Protein AF-A0A926AZM0-F1 (afdb_monomer_lite)

Radius of gyration: 31.44 Å; chains: 1; bounding box: 79×47×83 Å

Foldseek 3Di:
DDDDPVVVVVVVVVVVVVVVVVVVVVVVVVVVPDDDPVVVVVVVVVVVVVVVVVVPPDPDDPPPDPDPPPPPPPPDPPPPDDDDDPDDDADDDAAWADKDWDDQQPPPDIKMKTWHQDDPPCQWIKIWTWDDPVPRDTDHTDIATDAGGFRDKDWDDPPPPPGIKMWTDHPVRNDIWIWDGPNGNDTDHTDD

Secondary structure (DSSP, 8-state):
----HHHHHHHHHHHHHHHHHHHHHHHHHHHTTS--HHHHHHHHHHHHHHHHHHTTS------SS-----------------PPPPPPP---SSSEEEEEEE-SSSSSSPEEEEEE---TT----EEEEE-B-SSS-BPPPEEEE-SSSEEEEEEE-SSSSSS-EEEEEETTTTEEEEE-B-SSS-BPPPB-

Structure (mmCIF, N/CA/C/O backbone):
data_AF-A0A926AZM0-F1
#
_entry.id   AF-A0A926AZM0-F1
#
loop_
_atom_site.group_PDB
_atom_site.id
_atom_site.type_symbol
_atom_site.label_atom_id
_atom_site.label_alt_id
_atom_site.label_comp_id
_atom_site.label_asym_id
_atom_site.label_entity_id
_atom_site.label_seq_id
_atom_site.pdbx_PDB_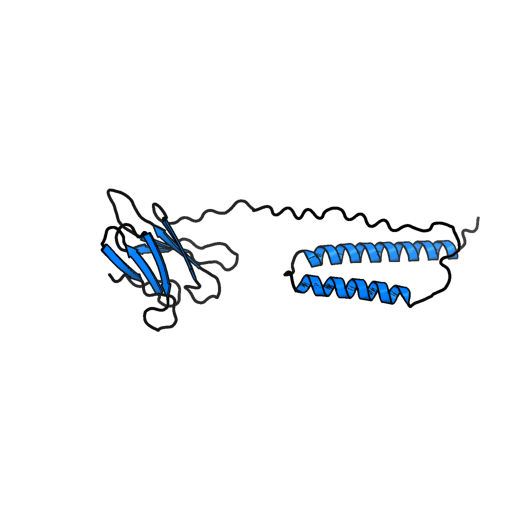ins_code
_atom_site.Cartn_x
_atom_site.Cartn_y
_atom_site.Cartn_z
_atom_site.occupancy
_atom_site.B_iso_or_equiv
_atom_site.auth_seq_id
_atom_site.auth_comp_id
_atom_site.auth_asym_id
_atom_site.auth_atom_id
_atom_site.pdbx_PDB_model_num
ATOM 1 N N . MET A 1 1 ? -48.347 21.687 68.155 1.00 40.66 1 MET A N 1
ATOM 2 C CA . MET A 1 1 ? -48.007 21.723 66.716 1.00 40.66 1 MET A CA 1
ATOM 3 C C . MET A 1 1 ? -48.071 20.305 66.158 1.00 40.66 1 MET A C 1
ATOM 5 O O . MET A 1 1 ? -47.168 19.524 66.414 1.00 40.66 1 MET A O 1
ATOM 9 N N . LYS A 1 2 ? -49.168 19.931 65.485 1.00 41.69 2 LYS A N 1
ATOM 10 C CA . LYS A 1 2 ? -49.294 18.650 64.767 1.00 41.69 2 LYS A CA 1
ATOM 11 C C . LYS A 1 2 ? -49.092 18.942 63.284 1.00 41.69 2 LYS A C 1
ATOM 13 O O . LYS A 1 2 ? -49.991 19.478 62.646 1.00 41.69 2 LYS A O 1
ATOM 18 N N . VAL A 1 3 ? -47.913 18.638 62.753 1.00 39.41 3 VAL A N 1
ATOM 19 C CA . VAL A 1 3 ? -47.714 18.614 61.300 1.00 39.41 3 VAL A CA 1
ATOM 20 C C . VAL A 1 3 ? -48.411 17.346 60.795 1.00 39.41 3 VAL A C 1
ATOM 22 O O . VAL A 1 3 ? -48.109 16.248 61.256 1.00 39.41 3 VAL A O 1
ATOM 25 N N . SER A 1 4 ? -49.430 17.510 59.948 1.00 42.03 4 SER A N 1
ATOM 26 C CA . SER A 1 4 ? -50.264 16.418 59.428 1.00 42.03 4 SER A CA 1
ATOM 27 C C . SER A 1 4 ? -49.421 15.412 58.637 1.00 42.03 4 SER A C 1
ATOM 29 O O . SER A 1 4 ? -48.674 15.808 57.739 1.00 42.03 4 SER A O 1
ATOM 31 N N . GLN A 1 5 ? -49.566 14.115 58.936 1.00 38.12 5 GLN A N 1
ATOM 32 C CA . GLN A 1 5 ? -48.855 13.027 58.249 1.00 38.12 5 GLN A CA 1
ATOM 33 C C . GLN A 1 5 ? -49.065 13.058 56.721 1.00 38.12 5 GLN A C 1
ATOM 35 O O . GLN A 1 5 ? -48.169 12.669 55.977 1.00 38.12 5 GLN A O 1
ATOM 40 N N . SER A 1 6 ? -50.171 13.630 56.230 1.00 38.06 6 SER A N 1
ATOM 41 C CA . SER A 1 6 ? -50.459 13.779 54.797 1.00 38.06 6 SER A CA 1
ATOM 42 C C . SER A 1 6 ? -49.465 14.685 54.055 1.00 38.06 6 SER A C 1
ATOM 44 O O . SER A 1 6 ? -49.167 14.439 52.889 1.00 38.06 6 SER A O 1
ATOM 46 N N . ALA A 1 7 ? -48.897 15.701 54.716 1.00 34.31 7 ALA A N 1
ATOM 47 C CA . ALA A 1 7 ? -47.909 16.596 54.101 1.00 34.31 7 ALA A CA 1
ATOM 48 C C . ALA A 1 7 ? -46.525 15.932 53.959 1.00 34.31 7 ALA A C 1
ATOM 50 O O . ALA A 1 7 ? -45.783 16.216 53.018 1.00 34.31 7 ALA A O 1
ATOM 51 N N . LEU A 1 8 ? -46.198 15.001 54.863 1.00 37.22 8 LEU A N 1
ATOM 52 C CA . LEU A 1 8 ? -44.942 14.252 54.834 1.00 37.22 8 LEU A CA 1
ATOM 53 C C . LEU A 1 8 ? -44.947 13.186 53.722 1.00 37.22 8 LEU A C 1
ATOM 55 O O . LEU A 1 8 ? -43.922 12.992 53.067 1.00 37.22 8 LEU A O 1
ATOM 59 N N . PHE A 1 9 ? -46.106 12.564 53.457 1.00 35.03 9 PHE A N 1
ATOM 60 C CA . PHE A 1 9 ? -46.303 11.606 52.359 1.00 35.03 9 PHE A CA 1
ATOM 61 C C . PHE A 1 9 ? -46.268 12.263 50.970 1.00 35.03 9 PHE A C 1
ATOM 63 O O . PHE A 1 9 ? -45.662 11.709 50.053 1.00 35.03 9 PHE A O 1
ATOM 70 N N . LEU A 1 10 ? -46.838 13.466 50.803 1.00 34.38 10 LEU A N 1
ATOM 71 C CA . LEU A 1 10 ? -46.745 14.189 49.527 1.00 34.38 10 LEU A CA 1
ATOM 72 C C . LEU A 1 10 ? -45.303 14.615 49.212 1.00 34.38 10 LEU A C 1
ATOM 74 O O . LEU A 1 10 ? -44.861 14.453 48.078 1.00 34.38 10 LEU A O 1
ATOM 78 N N . SER A 1 11 ? -44.550 15.091 50.208 1.00 37.88 11 SER A N 1
ATOM 79 C CA . SER A 1 11 ? -43.151 15.515 50.033 1.00 37.88 11 SER A CA 1
ATOM 80 C C . SER A 1 11 ? -42.222 14.353 49.649 1.00 37.88 11 SER A C 1
ATOM 82 O O . SER A 1 11 ? -41.421 14.464 48.718 1.00 37.88 11 SER A O 1
ATOM 84 N N . THR A 1 12 ? -42.376 13.190 50.292 1.00 36.62 12 THR A N 1
ATOM 85 C CA . THR A 1 12 ? -41.579 11.996 49.954 1.00 36.62 12 THR A CA 1
ATOM 86 C C . THR A 1 12 ? -41.956 11.397 48.600 1.00 36.62 12 THR A C 1
ATOM 88 O O . THR A 1 12 ? -41.070 10.921 47.887 1.00 36.62 12 THR A O 1
ATOM 91 N N . SER A 1 13 ? -43.231 11.460 48.204 1.00 38.91 13 SER A N 1
ATOM 92 C CA . SER A 1 13 ? -43.676 11.022 46.876 1.00 38.91 13 SER A CA 1
ATOM 93 C C . SER A 1 13 ? -43.157 11.941 45.765 1.00 38.91 13 SER A C 1
ATOM 95 O O . SER A 1 13 ? -42.683 11.450 44.741 1.00 38.91 13 SER A O 1
ATOM 97 N N . LEU A 1 14 ? -43.165 13.263 45.978 1.00 37.91 14 LEU A N 1
ATOM 98 C CA . LEU A 1 14 ? -42.618 14.239 45.027 1.00 37.91 14 LEU A CA 1
ATOM 99 C C . LEU A 1 14 ? -41.096 14.108 44.885 1.00 37.91 14 LEU A C 1
ATOM 101 O O . LEU A 1 14 ? -40.577 14.134 43.773 1.00 37.91 14 LEU A O 1
ATOM 105 N N . SER A 1 15 ? -40.386 13.889 45.996 1.00 39.75 15 SER A N 1
ATOM 106 C CA . SER A 1 15 ? -38.935 13.675 45.994 1.00 39.75 15 SER A CA 1
ATOM 107 C C . SER A 1 15 ? -38.541 12.370 45.287 1.00 39.75 15 SER A C 1
ATOM 109 O O . SER A 1 15 ? -37.565 12.351 44.533 1.00 39.75 15 SER A O 1
ATOM 111 N N . ARG A 1 16 ? -39.327 11.291 45.442 1.00 39.75 16 ARG A N 1
ATOM 112 C CA . ARG A 1 16 ? -39.143 10.035 44.687 1.00 39.75 16 ARG A CA 1
ATOM 113 C C . ARG A 1 16 ? -39.445 10.185 43.196 1.00 39.75 16 ARG A C 1
ATOM 115 O O . ARG A 1 16 ? -38.739 9.598 42.383 1.00 39.75 16 ARG A O 1
ATOM 122 N N . LEU A 1 17 ? -40.442 10.990 42.830 1.00 40.12 17 LEU A N 1
ATOM 123 C CA . LEU A 1 17 ? -40.748 11.305 41.431 1.00 40.12 17 LEU A CA 1
ATOM 124 C C . LEU A 1 17 ? -39.652 12.165 40.793 1.00 40.12 17 LEU A C 1
ATOM 126 O O . LEU A 1 17 ? -39.188 11.837 39.704 1.00 40.12 17 LEU A O 1
ATOM 130 N N . GLN A 1 18 ? -39.165 13.199 41.487 1.00 39.28 18 GLN A N 1
ATOM 131 C CA . GLN A 1 18 ? -38.050 14.023 41.011 1.00 39.28 18 GLN A CA 1
ATOM 132 C C . GLN A 1 18 ? -36.756 13.221 40.876 1.00 39.28 18 GLN A C 1
ATOM 134 O O . GLN A 1 18 ? -36.079 13.327 39.861 1.00 39.28 18 GLN A O 1
ATOM 139 N N . THR A 1 19 ? -36.415 12.376 41.851 1.00 44.84 19 THR A N 1
ATOM 140 C CA . THR A 1 19 ? -35.228 11.509 41.744 1.00 44.84 19 THR A CA 1
ATOM 141 C C . THR A 1 19 ? -35.385 10.437 40.666 1.00 44.84 19 THR A C 1
ATOM 143 O O . THR A 1 19 ? -34.410 10.131 39.982 1.00 44.84 19 THR A O 1
ATOM 146 N N . GLY A 1 20 ? -36.595 9.911 40.456 1.00 42.53 20 GLY A N 1
ATOM 147 C CA . GLY A 1 20 ? -36.912 9.009 39.349 1.00 42.53 20 GLY A CA 1
ATOM 148 C C . GLY A 1 20 ? -36.685 9.666 37.989 1.00 42.53 20 GLY A C 1
ATOM 149 O O . GLY A 1 20 ? -35.929 9.133 37.183 1.00 42.53 20 GLY A O 1
ATOM 150 N N . LEU A 1 21 ? -37.253 10.855 37.774 1.00 43.78 21 LEU A N 1
ATOM 151 C CA . LEU A 1 21 ? -37.102 11.648 36.548 1.00 43.78 21 LEU A CA 1
ATOM 152 C C . LEU A 1 21 ? -35.644 12.048 36.283 1.00 43.78 21 LEU A C 1
ATOM 154 O O . LEU A 1 21 ? -35.174 11.919 35.155 1.00 43.78 21 LEU A O 1
ATOM 158 N N . SER A 1 22 ? -34.898 12.455 37.312 1.00 42.84 22 SER A N 1
ATOM 159 C CA . SER A 1 22 ? -33.481 12.810 37.174 1.00 42.84 22 SER A CA 1
ATOM 160 C C . SER A 1 22 ? -32.608 11.606 36.817 1.00 42.84 22 SER A C 1
ATOM 162 O O . SER A 1 22 ? -31.739 11.719 35.956 1.00 42.84 22 SER A O 1
ATOM 164 N N . ARG A 1 23 ? -32.846 10.435 37.431 1.00 46.19 23 ARG A N 1
ATOM 165 C CA . ARG A 1 23 ? -32.126 9.191 37.089 1.00 46.19 23 ARG A CA 1
ATOM 166 C C . ARG A 1 23 ? -32.474 8.704 35.687 1.00 46.19 23 ARG A C 1
ATOM 168 O O . ARG A 1 23 ? -31.600 8.192 34.998 1.00 46.19 23 ARG A O 1
ATOM 175 N N . TRP A 1 24 ? -33.718 8.905 35.262 1.00 43.44 24 TRP A N 1
ATOM 176 C CA . TRP A 1 24 ? -34.165 8.584 33.910 1.00 43.44 24 TRP A CA 1
ATOM 177 C C . TRP A 1 24 ? -33.505 9.493 32.867 1.00 43.44 24 TRP A C 1
ATOM 179 O O . TRP A 1 24 ? -32.963 8.997 31.888 1.00 43.44 24 TRP A O 1
ATOM 189 N N . CYS A 1 25 ? -33.452 10.802 33.130 1.00 42.84 25 CYS A N 1
ATOM 190 C CA . CYS A 1 25 ? -32.805 11.791 32.264 1.00 42.84 25 CYS A CA 1
ATOM 191 C C . CYS A 1 25 ? -31.284 11.551 32.139 1.00 42.84 25 CYS A C 1
ATOM 193 O O . CYS A 1 25 ? -30.703 11.671 31.059 1.00 42.84 25 CYS A O 1
ATOM 195 N N . LEU A 1 26 ? -30.635 11.129 33.232 1.00 44.03 26 LEU A N 1
ATOM 196 C CA . LEU A 1 26 ? -29.221 10.742 33.222 1.00 44.03 26 LEU A CA 1
ATOM 197 C C . LEU A 1 26 ? -28.986 9.440 32.436 1.00 44.03 26 LEU A C 1
ATOM 199 O O . LEU A 1 26 ? -28.024 9.346 31.678 1.00 44.03 26 LEU A O 1
ATOM 203 N N . ALA A 1 27 ? -29.877 8.453 32.578 1.00 43.91 27 ALA A N 1
ATOM 204 C CA . ALA A 1 27 ? -29.799 7.189 31.848 1.00 43.91 27 ALA A CA 1
ATOM 205 C C . ALA A 1 27 ? -30.032 7.377 30.338 1.00 43.91 27 ALA A C 1
ATOM 207 O O . ALA A 1 27 ? -29.311 6.789 29.533 1.00 43.91 27 ALA A O 1
ATOM 208 N N . SER A 1 28 ? -30.967 8.248 29.941 1.00 47.91 28 SER A N 1
ATOM 209 C CA . SER A 1 28 ? -31.193 8.582 28.531 1.00 47.91 28 SER A CA 1
ATOM 210 C C . SER A 1 28 ? -30.020 9.357 27.930 1.00 47.91 28 SER A C 1
ATOM 212 O O . SER A 1 28 ? -29.639 9.095 26.794 1.00 47.91 28 SER A O 1
ATOM 214 N N . SER A 1 29 ? -29.395 10.254 28.701 1.00 41.41 29 SER A N 1
ATOM 215 C CA . SER A 1 29 ? -28.198 10.997 28.282 1.00 41.41 29 SER A CA 1
ATOM 216 C C . SER A 1 29 ? -26.992 10.083 28.022 1.00 41.41 29 SER A C 1
ATOM 218 O O . SER A 1 29 ? -26.277 10.278 27.040 1.00 41.41 29 SER A O 1
ATOM 220 N N . GLN A 1 30 ? -26.785 9.058 28.857 1.00 44.78 30 GLN A N 1
ATOM 221 C CA . GLN A 1 30 ? -25.712 8.074 28.668 1.00 44.78 30 GLN A CA 1
ATOM 222 C C . GLN A 1 30 ? -25.993 7.120 27.495 1.00 44.78 30 GLN A C 1
ATOM 224 O O . GLN A 1 30 ? -25.076 6.784 26.751 1.00 44.78 30 GLN A O 1
ATOM 229 N N . ALA A 1 31 ? -27.258 6.748 27.264 1.00 42.03 31 ALA A N 1
ATOM 230 C CA . ALA A 1 31 ? -27.654 5.889 26.143 1.00 42.03 31 ALA A CA 1
ATOM 231 C C . ALA A 1 31 ? -27.510 6.558 24.758 1.00 42.03 31 ALA A C 1
ATOM 233 O O . ALA A 1 31 ? -27.405 5.861 23.751 1.00 42.03 31 ALA A O 1
ATOM 234 N N . GLN A 1 32 ? -27.475 7.896 24.691 1.00 41.91 32 GLN A N 1
ATOM 235 C CA . GLN A 1 32 ? -27.277 8.648 23.441 1.00 41.91 32 GLN A CA 1
ATOM 236 C C . GLN A 1 32 ? -25.814 8.689 22.967 1.00 41.91 32 GLN A C 1
ATOM 238 O O . GLN A 1 32 ? -25.553 9.108 21.844 1.00 41.91 32 GLN A O 1
ATOM 243 N N . ARG A 1 33 ? -24.848 8.277 23.801 1.00 48.09 33 ARG A N 1
ATOM 244 C CA . ARG A 1 33 ? -23.410 8.408 23.509 1.00 48.09 33 ARG A CA 1
ATOM 245 C C . ARG A 1 33 ? -22.799 7.248 22.719 1.00 48.09 33 ARG A C 1
ATOM 247 O O . ARG A 1 33 ? -21.646 7.366 22.323 1.00 48.09 33 ARG A O 1
ATOM 254 N N . SER A 1 34 ? -23.523 6.148 22.503 1.00 42.38 34 SER A N 1
ATOM 255 C CA . SER A 1 34 ? -22.934 4.899 21.989 1.00 42.38 34 SER A CA 1
ATOM 256 C C . SER A 1 34 ? -23.737 4.209 20.879 1.00 42.38 34 SER A C 1
ATOM 258 O O . SER A 1 34 ? -23.635 2.993 20.743 1.00 42.38 34 SER A O 1
ATOM 260 N N . LYS A 1 35 ? -24.583 4.925 20.131 1.00 43.94 35 LYS A N 1
ATOM 261 C CA . LYS A 1 35 ? -25.491 4.304 19.151 1.00 43.94 35 LYS A CA 1
ATOM 262 C C . LYS A 1 35 ? -25.497 5.043 17.816 1.00 43.94 35 LYS A C 1
ATOM 264 O O . LYS A 1 35 ? -25.433 6.270 17.788 1.00 43.94 35 LYS A O 1
ATOM 269 N N . THR A 1 36 ? -25.554 4.288 16.721 1.00 46.84 36 THR A N 1
ATOM 270 C CA . THR A 1 36 ? -25.579 4.799 15.341 1.00 46.84 36 THR A CA 1
ATOM 271 C C . THR A 1 36 ? -26.891 5.560 15.044 1.00 46.84 36 THR A C 1
ATOM 273 O O . THR A 1 36 ? -27.869 5.404 15.785 1.00 46.84 36 THR A O 1
ATOM 276 N N . PRO A 1 37 ? -26.951 6.396 13.983 1.00 49.50 37 PRO A N 1
ATOM 277 C CA . PRO A 1 37 ? -28.086 7.295 13.717 1.00 49.50 37 PRO A CA 1
ATOM 278 C C . PRO A 1 37 ? -29.464 6.618 13.583 1.00 49.50 37 PRO A C 1
ATOM 280 O O . PRO A 1 37 ? -30.484 7.241 13.877 1.00 49.50 37 PRO A O 1
ATOM 283 N N . GLU A 1 38 ? -29.525 5.344 13.181 1.00 46.28 38 GLU A N 1
ATOM 284 C CA . GLU A 1 38 ? -30.792 4.604 13.053 1.00 46.28 38 GLU A CA 1
ATOM 285 C C . GLU A 1 38 ? -31.372 4.160 14.407 1.00 46.28 38 GLU A C 1
ATOM 287 O O . GLU A 1 38 ? -32.588 4.196 14.610 1.00 46.28 38 GLU A O 1
ATOM 292 N N . GLU A 1 39 ? -30.529 3.826 15.390 1.00 45.84 39 GLU A N 1
ATOM 293 C CA . GLU A 1 39 ? -30.991 3.444 16.731 1.00 45.84 39 GLU A CA 1
ATOM 294 C C . GLU A 1 39 ? -31.508 4.647 17.542 1.00 45.84 39 GLU A C 1
ATOM 296 O O . GLU A 1 39 ? -32.296 4.485 18.479 1.00 45.84 39 GLU A O 1
ATOM 301 N N . THR A 1 40 ? -31.114 5.870 17.175 1.00 48.84 40 THR A N 1
ATOM 302 C CA . THR A 1 40 ? -31.543 7.101 17.856 1.00 48.84 40 THR A CA 1
ATOM 303 C C . THR A 1 40 ? -33.007 7.454 17.555 1.00 48.84 40 THR A C 1
ATOM 305 O O . THR A 1 40 ? -33.697 8.007 18.414 1.00 48.84 40 THR A O 1
ATOM 308 N N . ALA A 1 41 ? -33.521 7.076 16.378 1.00 46.22 41 ALA A N 1
ATOM 309 C CA . ALA A 1 41 ? -34.906 7.329 15.971 1.00 46.22 41 ALA A CA 1
ATOM 310 C C . ALA A 1 41 ? -35.931 6.502 16.777 1.00 46.22 41 ALA A C 1
ATOM 312 O O . ALA A 1 41 ? -37.032 6.973 17.076 1.00 46.22 41 ALA A O 1
ATOM 313 N N . ILE A 1 42 ? -35.555 5.290 17.200 1.00 46.50 42 ILE A N 1
ATOM 314 C CA . ILE A 1 42 ? -36.426 4.385 17.967 1.00 46.50 42 ILE A CA 1
ATOM 315 C C . ILE A 1 42 ? -36.660 4.923 19.388 1.00 46.50 42 ILE A C 1
ATOM 317 O O . ILE A 1 42 ? -37.783 4.858 19.895 1.00 46.50 42 ILE A O 1
ATOM 321 N N . VAL A 1 43 ? -35.643 5.527 20.011 1.00 48.84 43 VAL A N 1
ATOM 322 C CA . VAL A 1 43 ? -35.725 6.053 21.386 1.00 48.84 43 VAL A CA 1
ATOM 323 C C . VAL A 1 43 ? -36.686 7.243 21.483 1.00 48.84 43 VAL A C 1
ATOM 325 O O . VAL A 1 43 ? -37.513 7.281 22.396 1.00 48.84 43 VAL A O 1
ATOM 328 N N . SER A 1 44 ? -36.666 8.163 20.512 1.00 48.62 44 SER A N 1
ATOM 329 C CA . SER A 1 44 ? -37.602 9.300 20.475 1.00 48.62 44 SER A CA 1
ATOM 330 C C . SER A 1 44 ? -39.066 8.853 20.402 1.00 48.62 44 SER A C 1
ATOM 332 O O . SER A 1 44 ? -39.914 9.396 21.110 1.00 48.62 44 SER A O 1
ATOM 334 N N . SER A 1 45 ? -39.365 7.793 19.641 1.00 48.19 45 SER A N 1
ATOM 335 C CA . SER A 1 45 ? -40.728 7.250 19.547 1.00 48.19 45 SER A CA 1
ATOM 336 C C . SER A 1 45 ? -41.234 6.641 20.867 1.00 48.19 45 SER A C 1
ATOM 338 O O . SER A 1 45 ? -42.425 6.717 21.175 1.00 48.19 45 SER A O 1
ATOM 340 N N . GLN A 1 46 ? -40.339 6.076 21.689 1.00 48.22 46 GLN A N 1
ATOM 341 C CA . GLN A 1 46 ? -40.701 5.504 22.989 1.00 48.22 46 GLN A CA 1
ATOM 342 C C . GLN A 1 46 ? -40.927 6.576 24.061 1.00 48.22 46 GLN A C 1
ATOM 344 O O . GLN A 1 46 ? -41.836 6.433 24.882 1.00 48.22 46 GLN A O 1
ATOM 349 N N . VAL A 1 47 ? -40.169 7.676 24.017 1.00 48.88 47 VAL A N 1
ATOM 350 C CA . VAL A 1 47 ? -40.361 8.830 24.912 1.00 48.88 47 VAL A CA 1
ATOM 351 C C . VAL A 1 47 ? -41.703 9.514 24.639 1.00 48.88 47 VAL A C 1
ATOM 353 O O . VAL A 1 47 ? -42.468 9.767 25.571 1.00 48.88 47 VAL A O 1
ATOM 356 N N . GLU A 1 48 ? -42.056 9.733 23.370 1.00 47.94 48 GLU A N 1
ATOM 357 C CA . GLU A 1 48 ? -43.363 10.299 23.011 1.00 47.94 48 GLU A CA 1
ATOM 358 C C . GLU A 1 48 ? -44.532 9.385 23.407 1.00 47.94 48 GLU A C 1
ATOM 360 O O . GLU A 1 48 ? -45.604 9.861 23.795 1.00 47.94 48 GLU A O 1
ATOM 365 N N . ARG A 1 49 ? -44.334 8.062 23.370 1.00 48.09 49 ARG A N 1
ATOM 366 C CA . ARG A 1 49 ? -45.342 7.084 23.798 1.00 48.09 49 ARG A CA 1
ATOM 367 C C . ARG A 1 49 ? -45.531 7.075 25.319 1.00 48.09 49 ARG A C 1
ATOM 369 O O . ARG A 1 49 ? -46.672 7.029 25.775 1.00 48.09 49 ARG A O 1
ATOM 376 N N . ALA A 1 50 ? -44.454 7.214 26.093 1.00 44.91 50 ALA A N 1
ATOM 377 C CA . ALA A 1 50 ? -44.513 7.336 27.552 1.00 44.91 50 ALA A CA 1
ATOM 378 C C . ALA A 1 50 ? -45.240 8.618 28.002 1.00 44.91 50 ALA A C 1
ATOM 380 O O . ALA A 1 50 ? -46.053 8.583 28.925 1.00 44.91 50 ALA A O 1
ATOM 381 N N . LEU A 1 51 ? -45.031 9.736 27.299 1.00 45.09 51 LEU A N 1
ATOM 382 C CA . LEU A 1 51 ? -45.746 10.992 27.559 1.00 45.09 51 LEU A CA 1
ATOM 383 C C . LEU A 1 51 ? -47.252 10.894 27.243 1.00 45.09 51 LEU A C 1
ATOM 385 O O . LEU A 1 51 ? -48.071 11.488 27.944 1.00 45.09 51 LEU A O 1
ATOM 389 N N . ARG A 1 52 ? -47.642 10.099 26.235 1.00 48.38 52 ARG A N 1
ATOM 390 C CA . ARG A 1 52 ? -49.057 9.830 25.905 1.00 48.38 52 ARG A CA 1
ATOM 391 C C . ARG A 1 52 ? -49.761 8.926 26.924 1.00 48.38 52 ARG A C 1
ATOM 393 O O . ARG A 1 52 ? -50.968 9.072 27.113 1.00 48.38 52 ARG A O 1
ATOM 400 N N . GLU A 1 53 ? -49.037 8.024 27.582 1.00 42.56 53 GLU A N 1
ATOM 401 C CA . GLU A 1 53 ? -49.571 7.142 28.633 1.00 42.56 53 GLU A CA 1
ATOM 402 C C . GLU A 1 53 ? -49.824 7.903 29.946 1.00 42.56 53 GLU A C 1
ATOM 404 O O . GLU A 1 53 ? -50.873 7.732 30.568 1.00 42.56 53 GLU A O 1
ATOM 409 N N . VAL A 1 54 ? -48.933 8.835 30.311 1.00 46.12 54 VAL A N 1
ATOM 410 C CA . VAL A 1 54 ? -49.117 9.728 31.474 1.00 46.12 54 VAL A CA 1
ATOM 411 C C . VAL A 1 54 ? -50.375 10.599 31.327 1.00 46.12 54 VAL A C 1
ATOM 413 O O . VAL A 1 54 ? -51.050 10.877 32.312 1.00 46.12 54 VAL A O 1
ATOM 416 N N . GLY A 1 55 ? -50.761 10.958 30.098 1.00 41.50 55 GLY A N 1
ATOM 417 C CA . GLY A 1 55 ? -51.989 11.712 29.817 1.00 41.50 55 GLY A CA 1
ATOM 418 C C . GLY A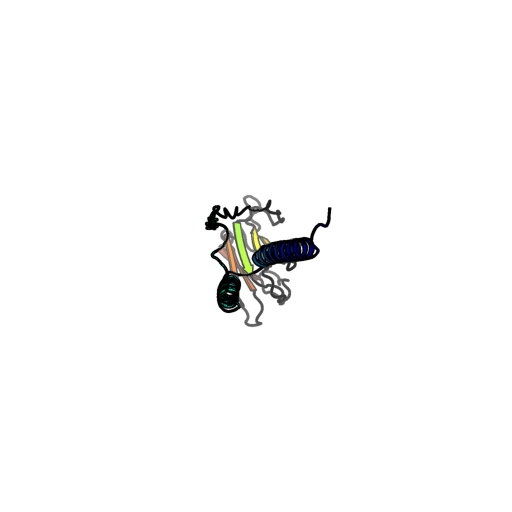 1 55 ? -53.301 10.920 29.932 1.00 41.50 55 GLY A C 1
ATOM 419 O O . GLY A 1 55 ? -54.370 11.521 29.839 1.00 41.50 55 GLY A O 1
ATOM 420 N N . ARG A 1 56 ? -53.261 9.589 30.109 1.00 47.06 56 ARG A N 1
ATOM 421 C CA . ARG A 1 56 ? -54.463 8.726 30.141 1.00 47.06 56 ARG A CA 1
ATOM 422 C C . ARG A 1 56 ? -54.824 8.179 31.524 1.00 47.06 56 ARG A C 1
ATOM 424 O O . ARG A 1 56 ? -55.925 7.661 31.691 1.00 47.06 56 ARG A O 1
ATOM 431 N N . GLY A 1 57 ? -53.953 8.324 32.522 1.00 38.69 57 GLY A N 1
ATOM 432 C CA . GLY A 1 57 ? -54.222 7.927 33.904 1.00 38.69 57 GLY A CA 1
ATOM 433 C C . GLY A 1 57 ? -54.505 9.136 34.795 1.00 38.69 57 GLY A C 1
ATOM 434 O O . GLY A 1 57 ? -53.588 9.868 35.137 1.00 38.69 57 GLY A O 1
ATOM 435 N N . THR A 1 58 ? -55.758 9.296 35.228 1.00 37.81 58 THR A N 1
ATOM 436 C CA . THR A 1 58 ? -56.251 10.289 36.215 1.00 37.81 58 THR A CA 1
ATOM 437 C C . THR A 1 58 ? -56.441 11.728 35.712 1.00 37.81 58 THR A C 1
ATOM 439 O O . THR A 1 58 ? -55.761 12.671 36.099 1.00 37.81 58 THR A O 1
ATOM 442 N N . ALA A 1 59 ? -57.490 11.927 34.913 1.00 36.22 59 ALA A N 1
ATOM 443 C CA . ALA A 1 59 ? -58.113 13.236 34.735 1.00 36.22 59 ALA A CA 1
ATOM 444 C C . ALA A 1 59 ? -58.889 13.649 36.005 1.00 36.22 59 ALA A C 1
ATOM 446 O O . ALA A 1 59 ? -60.113 13.641 36.016 1.00 36.22 59 ALA A O 1
ATOM 447 N N . THR A 1 60 ? -58.195 14.011 37.086 1.00 39.28 60 THR A N 1
ATOM 448 C CA . THR A 1 60 ? -58.780 14.821 38.168 1.00 39.28 60 THR A CA 1
ATOM 449 C C . THR A 1 60 ? -57.709 15.685 38.823 1.00 39.28 60 THR A C 1
ATOM 451 O O . THR A 1 60 ? -56.766 15.178 39.418 1.00 39.28 60 THR A O 1
ATOM 454 N N . SER A 1 61 ? -57.956 16.995 38.770 1.00 39.91 61 SER A N 1
ATOM 455 C CA . SER A 1 61 ? -57.285 18.082 39.490 1.00 39.91 61 SER A CA 1
ATOM 456 C C . SER A 1 61 ? -55.950 18.592 38.933 1.00 39.91 61 SER A C 1
ATOM 458 O O . SER A 1 61 ? -54.901 18.463 39.557 1.00 39.91 61 SER A O 1
ATOM 460 N N . LEU A 1 62 ? -56.039 19.343 37.832 1.00 36.06 62 LEU A N 1
ATOM 461 C CA . LEU A 1 62 ? -55.074 20.391 37.482 1.00 36.06 62 LEU A CA 1
ATOM 462 C C . LEU A 1 62 ? -55.801 21.751 37.396 1.00 36.06 62 LEU A C 1
ATOM 464 O O . LEU A 1 62 ? -55.832 22.392 36.354 1.00 36.06 62 LEU A O 1
ATOM 468 N N . ALA A 1 63 ? -56.500 22.152 38.464 1.00 36.34 63 ALA A N 1
ATOM 469 C CA . ALA A 1 63 ? -57.226 23.433 38.497 1.00 36.34 63 ALA A CA 1
ATOM 470 C C . ALA A 1 63 ? -57.267 24.115 39.880 1.00 36.34 63 ALA A C 1
ATOM 472 O O . ALA A 1 63 ? -58.063 25.024 40.094 1.00 36.34 63 ALA A O 1
ATOM 473 N N . ALA A 1 64 ? -56.415 23.716 40.826 1.00 35.88 64 ALA A N 1
ATOM 474 C CA . ALA A 1 64 ? -56.292 24.394 42.114 1.00 35.88 64 ALA A CA 1
ATOM 475 C C . ALA A 1 64 ? -54.829 24.773 42.351 1.00 35.88 64 ALA A C 1
ATOM 477 O O . ALA A 1 64 ? -53.963 23.905 42.330 1.00 35.88 64 ALA A O 1
ATOM 478 N N . LEU A 1 65 ? -54.608 26.065 42.613 1.00 34.97 65 LEU A N 1
ATOM 479 C CA . LEU A 1 65 ? -53.334 26.795 42.700 1.00 34.97 65 LEU A CA 1
ATOM 480 C C . LEU A 1 65 ? -52.804 27.233 41.327 1.00 34.97 65 LEU A C 1
ATOM 482 O O . LEU A 1 65 ? -52.119 26.497 40.628 1.00 34.97 65 LEU A O 1
ATOM 486 N N . GLY A 1 66 ? -53.158 28.468 40.959 1.00 39.41 66 GLY A N 1
ATOM 487 C CA . GLY A 1 66 ? -52.804 29.154 39.717 1.00 39.41 66 GLY A CA 1
ATOM 488 C C . GLY A 1 66 ? -51.307 29.356 39.488 1.00 39.41 66 GLY A C 1
ATOM 489 O O . GLY A 1 66 ? -50.819 30.478 39.517 1.00 39.41 66 GLY A O 1
ATOM 490 N N . LEU A 1 67 ? -50.602 28.279 39.169 1.00 38.62 67 LEU A N 1
ATOM 491 C CA . LEU A 1 67 ? -49.407 28.311 38.344 1.00 38.62 67 LEU A CA 1
ATOM 492 C C . LEU A 1 67 ? -49.696 27.421 37.137 1.00 38.62 67 LEU A C 1
ATOM 494 O O . LEU A 1 67 ? -49.554 26.201 37.201 1.00 38.62 67 LEU A O 1
ATOM 498 N N . ALA A 1 68 ? -50.087 28.029 36.017 1.00 42.34 68 ALA A N 1
ATOM 499 C CA . ALA A 1 68 ? -49.800 27.418 34.731 1.00 42.34 68 ALA A CA 1
ATOM 500 C C . ALA A 1 68 ? -48.271 27.346 34.653 1.00 42.34 68 ALA A C 1
ATOM 502 O O . ALA A 1 68 ? -47.614 28.341 34.360 1.00 42.34 68 ALA A O 1
ATOM 503 N N . ALA A 1 69 ? -47.694 26.211 35.046 1.00 43.19 69 ALA A N 1
ATOM 504 C CA . ALA A 1 69 ? -46.279 25.955 34.870 1.00 43.19 69 ALA A CA 1
ATOM 505 C C . ALA A 1 69 ? -46.042 25.849 33.362 1.00 43.19 69 ALA A C 1
ATOM 507 O O . ALA A 1 69 ? -46.136 24.777 32.771 1.00 43.19 69 ALA A O 1
ATOM 508 N N . THR A 1 70 ? -45.818 26.993 32.719 1.00 45.50 70 THR A N 1
ATOM 509 C CA . THR A 1 70 ? -45.245 27.066 31.382 1.00 45.50 70 THR A CA 1
ATOM 510 C C . THR A 1 70 ? -43.924 26.317 31.433 1.00 45.50 70 THR A C 1
ATOM 512 O O . THR A 1 70 ? -42.947 26.794 32.007 1.00 45.50 70 THR A O 1
ATOM 515 N N . VAL A 1 71 ? -43.916 25.105 30.881 1.00 43.50 71 VAL A N 1
ATOM 516 C CA . VAL A 1 71 ? -42.694 24.351 30.619 1.00 43.50 71 VAL A CA 1
ATOM 517 C C . VAL A 1 71 ? -42.041 25.024 29.422 1.00 43.50 71 VAL A C 1
ATOM 519 O O . VAL A 1 71 ? -42.349 24.730 28.270 1.00 43.50 71 VA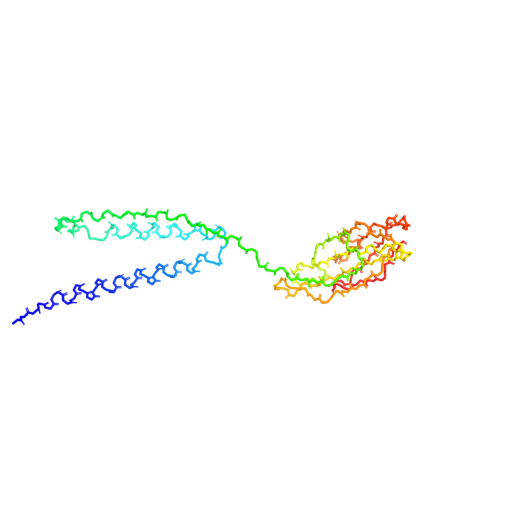L A O 1
ATOM 522 N N . THR A 1 72 ? -41.182 25.998 29.692 1.00 46.62 72 THR A N 1
ATOM 523 C CA . THR A 1 72 ? -40.332 26.596 28.668 1.00 46.62 72 THR A CA 1
ATOM 524 C C . THR A 1 72 ? -39.236 25.589 28.344 1.00 46.62 72 THR A C 1
ATOM 526 O O . THR A 1 72 ? -38.297 25.400 29.116 1.00 46.62 72 THR A O 1
ATOM 529 N N . LEU A 1 73 ? -39.371 24.899 27.212 1.00 49.78 73 LEU A N 1
ATOM 530 C CA . LEU A 1 73 ? -38.289 24.095 26.658 1.00 49.78 73 LEU A CA 1
ATOM 531 C C . LEU A 1 73 ? -37.232 25.058 26.119 1.00 49.78 73 LEU A C 1
ATOM 533 O O . LEU A 1 73 ? -37.376 25.616 25.034 1.00 49.78 73 LEU A O 1
ATOM 537 N N . PHE A 1 74 ? -36.173 25.280 26.892 1.00 47.84 74 PHE A N 1
ATOM 538 C CA . PHE A 1 74 ? -34.959 25.870 26.349 1.00 47.84 74 PHE A CA 1
ATOM 539 C C . PHE A 1 74 ? -34.303 24.818 25.457 1.00 47.84 74 PHE A C 1
ATOM 541 O O . PHE A 1 74 ? -33.655 23.893 25.946 1.00 47.84 74 PHE A O 1
ATOM 548 N N . THR A 1 75 ? -34.466 24.948 24.141 1.00 52.84 75 THR A N 1
ATOM 549 C CA . THR A 1 75 ? -33.572 24.288 23.191 1.00 52.84 75 THR A CA 1
ATOM 550 C C . THR A 1 75 ? -32.229 25.005 23.282 1.00 52.84 75 THR A C 1
ATOM 552 O O . THR A 1 75 ? -31.955 25.941 22.531 1.00 52.84 75 THR A O 1
ATOM 555 N N . ALA A 1 76 ? -31.402 24.633 24.259 1.00 50.62 76 ALA A N 1
ATOM 556 C CA . ALA A 1 76 ? -29.992 24.978 24.183 1.00 50.62 76 ALA A CA 1
ATOM 557 C C . ALA A 1 76 ? -29.460 24.345 22.887 1.00 50.62 76 ALA A C 1
ATOM 559 O O . ALA A 1 76 ? -29.754 23.168 22.648 1.00 50.62 76 ALA A O 1
ATOM 560 N N . PRO A 1 77 ? -28.739 25.084 22.025 1.00 56.31 77 PRO A N 1
ATOM 561 C CA . PRO A 1 77 ? -28.079 24.452 20.897 1.00 56.31 77 PRO A CA 1
ATOM 562 C C . PRO A 1 77 ? -27.154 23.377 21.473 1.00 56.31 77 PRO A C 1
ATOM 564 O O . PRO A 1 77 ? -26.209 23.685 22.200 1.00 56.31 77 PRO A O 1
ATOM 567 N N . VAL A 1 78 ? -27.460 22.102 21.208 1.00 59.28 78 VAL A N 1
ATOM 568 C CA . VAL A 1 78 ? -26.518 21.01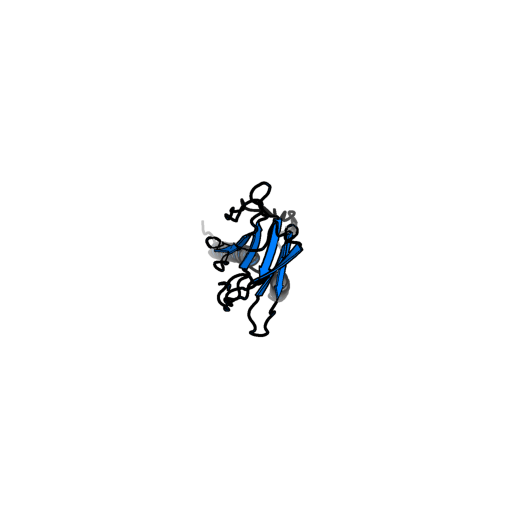0 21.455 1.00 59.28 78 VAL A CA 1
ATOM 569 C C . VAL A 1 78 ? -25.427 21.195 20.417 1.00 59.28 78 VAL A C 1
ATOM 571 O O . VAL A 1 78 ? -25.491 20.677 19.305 1.00 59.28 78 VAL A O 1
ATOM 574 N N . GLN A 1 79 ? -24.449 22.022 20.763 1.00 57.03 79 GLN A N 1
ATOM 575 C CA . GLN A 1 79 ? -23.241 22.169 19.983 1.00 57.03 79 GLN A CA 1
ATOM 576 C C . GLN A 1 79 ? -22.422 20.905 20.251 1.00 57.03 79 GLN A C 1
ATOM 578 O O . GLN A 1 79 ? -21.644 20.836 21.202 1.00 57.03 79 GLN A O 1
ATOM 583 N N . ALA A 1 80 ? -22.666 19.855 19.468 1.00 63.47 80 ALA A N 1
ATOM 584 C CA . ALA A 1 80 ? -21.791 18.696 19.445 1.00 63.47 80 ALA A CA 1
ATOM 585 C C . ALA A 1 80 ? -20.454 19.159 18.859 1.00 63.47 80 ALA A C 1
ATOM 587 O O . ALA A 1 80 ? -20.288 19.271 17.646 1.00 63.47 80 ALA A O 1
ATOM 588 N N . GLN A 1 81 ? -19.519 19.523 19.732 1.00 65.06 81 GLN A N 1
ATOM 589 C CA . GLN A 1 81 ? -18.167 19.843 19.314 1.00 65.06 81 GLN A CA 1
ATOM 590 C C . GLN A 1 81 ? -17.504 18.539 18.864 1.00 65.06 81 GLN A C 1
ATOM 592 O O . GLN A 1 81 ? -17.183 17.681 19.684 1.00 65.06 81 GLN A O 1
ATOM 597 N N . VAL A 1 82 ? -17.316 18.384 17.554 1.00 73.06 82 VAL A N 1
ATOM 598 C CA . VAL A 1 82 ? -16.477 17.322 16.999 1.00 73.06 82 VAL A CA 1
ATOM 599 C C . VAL A 1 82 ? -15.032 17.768 17.180 1.00 73.06 82 VAL A C 1
ATOM 601 O O . VAL A 1 82 ? -14.531 18.617 16.448 1.00 73.06 82 VAL A O 1
ATOM 604 N N . SER A 1 83 ? -14.383 17.256 18.219 1.00 79.88 83 SER A N 1
ATOM 605 C CA . SER A 1 83 ? -12.949 17.430 18.428 1.00 79.88 83 SER A CA 1
ATOM 606 C C . SER A 1 83 ? -12.220 16.178 17.962 1.00 79.88 83 SER A C 1
ATOM 608 O O . SER A 1 83 ? -12.513 15.085 18.448 1.00 79.88 83 SER A O 1
ATOM 610 N N . PHE A 1 84 ? -11.253 16.339 17.067 1.00 81.81 84 PHE A N 1
ATOM 611 C CA . PHE A 1 84 ? -10.297 15.280 16.765 1.00 81.81 84 PHE A CA 1
ATOM 612 C C . PHE A 1 84 ? -9.290 15.176 17.910 1.00 81.81 84 PHE A C 1
ATOM 614 O O . PHE A 1 84 ? -8.827 16.192 18.434 1.00 81.81 84 PHE A O 1
ATOM 621 N N . LEU A 1 85 ? -8.982 13.948 18.321 1.00 82.56 85 LEU A N 1
ATOM 622 C CA . LEU A 1 85 ? -7.857 13.695 19.214 1.00 82.56 85 LEU A CA 1
ATOM 623 C C . LEU A 1 85 ? -6.548 13.922 18.448 1.00 82.56 85 LEU A C 1
ATOM 625 O O . LEU A 1 85 ? -6.529 13.901 17.216 1.00 82.56 85 LEU A O 1
ATOM 629 N N . THR A 1 86 ? -5.450 14.123 19.174 1.00 87.69 86 THR A N 1
ATOM 630 C CA . THR A 1 86 ? -4.115 14.120 18.567 1.00 87.69 86 THR A CA 1
ATOM 631 C C . THR A 1 86 ? -3.903 12.797 17.835 1.00 87.69 86 THR A C 1
ATOM 633 O O . THR A 1 86 ? -4.044 11.733 18.439 1.00 87.69 86 THR A O 1
ATOM 636 N N . ALA A 1 87 ? -3.591 12.869 16.541 1.00 86.62 87 ALA A N 1
ATOM 637 C CA . ALA A 1 87 ? -3.390 11.685 15.720 1.00 86.62 87 ALA A CA 1
ATOM 638 C C . ALA A 1 87 ? -2.064 10.994 16.092 1.00 86.62 87 ALA A C 1
ATOM 640 O O . ALA A 1 87 ? -1.032 11.673 16.140 1.00 86.62 87 ALA A O 1
ATOM 641 N N . PRO A 1 88 ? -2.065 9.676 16.357 1.00 89.44 88 PRO A N 1
ATOM 642 C CA . PRO A 1 88 ? -0.830 8.913 16.471 1.00 89.44 88 PRO A CA 1
ATOM 643 C C . PRO A 1 88 ? -0.108 8.861 15.117 1.00 89.44 88 PRO A C 1
ATOM 645 O O . PRO A 1 88 ? -0.741 8.868 14.062 1.00 89.44 88 PRO A O 1
ATOM 648 N N . THR A 1 89 ? 1.221 8.805 15.155 1.00 93.94 89 THR A N 1
ATOM 649 C CA . THR A 1 89 ? 2.074 8.630 13.973 1.00 93.94 89 THR A CA 1
ATOM 650 C C . THR A 1 89 ? 2.569 7.193 13.908 1.00 93.94 89 THR A C 1
ATOM 652 O O . THR A 1 89 ? 2.981 6.647 14.932 1.00 93.94 89 THR A O 1
ATOM 655 N N . TYR A 1 90 ? 2.568 6.610 12.712 1.00 95.62 90 TYR A N 1
ATOM 656 C CA . TYR A 1 90 ? 3.125 5.287 12.449 1.00 95.62 90 TYR A CA 1
ATOM 657 C C . TYR A 1 90 ? 4.279 5.418 11.468 1.00 95.62 90 TYR A C 1
ATOM 659 O O . TYR A 1 90 ? 4.165 6.134 10.470 1.00 95.62 90 TYR A O 1
ATOM 667 N N . ASP A 1 91 ? 5.383 4.745 11.772 1.00 95.50 91 ASP A N 1
ATOM 668 C CA . ASP A 1 91 ? 6.544 4.737 10.895 1.00 95.50 91 ASP A CA 1
ATOM 669 C C . ASP A 1 91 ? 6.209 4.008 9.585 1.00 95.50 91 ASP A C 1
ATOM 671 O O . ASP A 1 91 ? 5.424 3.058 9.552 1.00 95.50 91 ASP A O 1
ATOM 675 N N . THR A 1 92 ? 6.811 4.476 8.497 1.00 94.81 92 THR A N 1
ATOM 676 C CA . THR A 1 92 ? 6.760 3.868 7.158 1.00 94.81 92 THR A CA 1
ATOM 677 C C . THR A 1 92 ? 8.177 3.902 6.571 1.00 94.81 92 THR A C 1
ATOM 679 O O . THR A 1 92 ? 9.144 3.969 7.333 1.00 94.81 92 THR A O 1
ATOM 682 N N . GLY A 1 93 ? 8.333 3.818 5.250 1.00 91.12 93 GLY A N 1
ATOM 683 C CA . GLY A 1 93 ? 9.620 4.036 4.591 1.00 91.12 93 GLY A CA 1
ATOM 684 C C . GLY A 1 93 ? 9.864 5.505 4.233 1.00 91.12 93 GLY A C 1
ATOM 685 O O . GLY A 1 93 ? 9.129 6.406 4.636 1.00 91.12 93 GLY A O 1
ATOM 686 N N . ASP A 1 94 ? 10.908 5.737 3.441 1.00 91.06 94 ASP A N 1
ATOM 687 C CA . ASP A 1 94 ? 11.295 7.081 3.016 1.00 91.06 94 ASP A CA 1
ATOM 688 C C . ASP A 1 94 ? 10.328 7.659 1.973 1.00 91.06 94 ASP A C 1
ATOM 690 O O . ASP A 1 94 ? 9.985 7.005 0.987 1.00 91.06 94 ASP A O 1
ATOM 694 N N . SER A 1 95 ? 9.928 8.920 2.166 1.00 93.88 95 SER A N 1
ATOM 695 C CA . SER A 1 95 ? 9.069 9.665 1.233 1.00 93.88 95 SER A CA 1
ATOM 696 C C . SER A 1 95 ? 7.778 8.901 0.852 1.00 93.88 95 SER A C 1
ATOM 698 O O . SER A 1 95 ? 7.588 8.530 -0.313 1.00 93.88 95 SER A O 1
ATOM 700 N N . PRO A 1 96 ? 6.863 8.655 1.816 1.00 95.88 96 PRO A N 1
ATOM 701 C CA . PRO A 1 96 ? 5.585 8.000 1.544 1.00 95.88 96 PRO A CA 1
ATOM 702 C C . PRO A 1 96 ? 4.750 8.831 0.559 1.00 95.88 96 PRO A C 1
ATOM 704 O O . PRO A 1 96 ? 4.562 10.035 0.748 1.00 95.88 96 PRO A O 1
ATOM 707 N N . LEU A 1 97 ? 4.243 8.191 -0.497 1.00 96.06 97 LEU A N 1
ATOM 708 C CA . LEU A 1 97 ? 3.630 8.872 -1.645 1.00 96.06 97 LEU A CA 1
ATOM 709 C C . LEU A 1 97 ? 2.161 8.496 -1.891 1.00 96.06 97 LEU A C 1
ATOM 711 O O . LEU A 1 97 ? 1.381 9.324 -2.360 1.00 96.06 97 LEU A O 1
ATOM 715 N N . SER A 1 98 ? 1.768 7.262 -1.585 1.00 97.81 98 SER A N 1
ATOM 716 C CA . SER A 1 98 ? 0.410 6.756 -1.799 1.00 97.81 98 SER A CA 1
ATOM 717 C C . SER A 1 98 ? 0.053 5.731 -0.729 1.00 97.81 98 SER A C 1
ATOM 719 O O . SER A 1 98 ? 0.942 5.105 -0.156 1.00 97.81 98 SER A O 1
ATOM 721 N N . ILE A 1 99 ? -1.242 5.574 -0.459 1.00 98.00 99 ILE A N 1
ATOM 722 C CA . ILE A 1 99 ? -1.775 4.642 0.534 1.00 98.00 99 ILE A CA 1
ATOM 723 C C . ILE A 1 99 ? -3.031 3.956 -0.002 1.00 98.00 99 ILE A C 1
ATOM 725 O O . ILE A 1 99 ? -3.832 4.572 -0.705 1.00 98.00 99 ILE A O 1
ATOM 729 N N . THR A 1 100 ? -3.210 2.694 0.366 1.00 98.12 100 THR A N 1
ATOM 730 C CA . THR A 1 100 ? -4.427 1.905 0.151 1.00 98.12 100 THR A CA 1
ATOM 731 C C . THR A 1 100 ? -4.775 1.132 1.427 1.00 98.12 100 THR A C 1
ATOM 733 O O . THR A 1 100 ? -3.942 1.022 2.329 1.00 98.12 100 THR A O 1
ATOM 736 N N . PHE A 1 101 ? -6.000 0.613 1.510 1.00 97.31 101 PHE A N 1
ATOM 737 C CA . PHE A 1 101 ? -6.482 -0.181 2.640 1.00 97.31 101 PHE A CA 1
ATOM 738 C C . PHE A 1 101 ? -7.259 -1.419 2.181 1.00 97.31 101 PHE A C 1
ATOM 740 O O . PHE A 1 101 ? -7.872 -1.407 1.113 1.00 97.31 101 PHE A O 1
ATOM 747 N N . GLY A 1 102 ? -7.216 -2.479 2.983 1.00 97.12 102 GLY A N 1
ATOM 748 C CA . GLY A 1 102 ? -7.826 -3.780 2.704 1.00 97.12 102 GLY A CA 1
ATOM 749 C C . GLY A 1 102 ? -7.553 -4.749 3.852 1.00 97.12 102 GLY A C 1
ATOM 750 O O . GLY A 1 102 ? -6.623 -4.519 4.611 1.00 97.12 102 GLY A O 1
ATOM 751 N N . ASP A 1 103 ? -8.366 -5.788 3.998 1.00 97.62 103 ASP A N 1
ATOM 752 C CA . ASP A 1 103 ? -8.128 -6.863 4.972 1.00 97.62 103 ASP A CA 1
ATOM 753 C C . ASP A 1 103 ? -7.083 -7.822 4.382 1.00 97.62 103 ASP A C 1
ATOM 755 O O . ASP A 1 103 ? -7.392 -8.581 3.460 1.00 97.62 103 ASP A O 1
ATOM 759 N N . LEU A 1 104 ? -5.818 -7.692 4.796 1.00 97.38 104 LEU A N 1
ATOM 760 C CA . LEU A 1 104 ? -4.708 -8.427 4.184 1.00 97.38 104 LEU A CA 1
ATOM 761 C C . LEU A 1 104 ? -4.426 -9.749 4.888 1.00 97.38 104 LEU A C 1
ATOM 763 O O . LEU A 1 104 ? -3.741 -10.594 4.308 1.00 97.38 104 LEU A O 1
ATOM 767 N N . ASP A 1 105 ? -4.891 -9.934 6.121 1.00 96.69 105 ASP A N 1
ATOM 768 C CA . ASP A 1 105 ? -4.672 -11.163 6.880 1.00 96.69 105 ASP A CA 1
ATOM 769 C C . ASP A 1 105 ? -5.939 -11.928 7.277 1.00 96.69 105 ASP A C 1
ATOM 771 O O . ASP A 1 105 ? -5.843 -12.963 7.942 1.00 96.69 105 ASP A O 1
ATOM 775 N N . GLY A 1 106 ? -7.092 -11.483 6.779 1.00 96.06 106 GLY A N 1
ATOM 776 C CA . GLY A 1 106 ? -8.368 -12.179 6.876 1.00 96.06 106 GLY A CA 1
ATOM 777 C C . GLY A 1 106 ? -8.999 -12.095 8.262 1.00 96.06 106 GLY A C 1
ATOM 778 O O . GLY A 1 106 ? -9.853 -12.928 8.590 1.00 96.06 106 GLY A O 1
ATOM 779 N N . ASP A 1 107 ? -8.568 -11.149 9.100 1.00 96.50 107 ASP A N 1
ATOM 780 C CA . ASP A 1 107 ? -9.086 -10.973 10.456 1.00 96.50 107 ASP A CA 1
ATOM 781 C C . ASP A 1 107 ? -10.337 -10.075 10.522 1.00 96.50 107 ASP A C 1
ATOM 783 O O . ASP A 1 107 ? -11.037 -10.048 11.542 1.00 96.50 107 ASP A O 1
ATOM 787 N N . GLY A 1 108 ? -10.698 -9.451 9.396 1.00 96.12 108 GLY A N 1
ATOM 788 C CA . GLY A 1 108 ? -11.868 -8.595 9.236 1.00 96.12 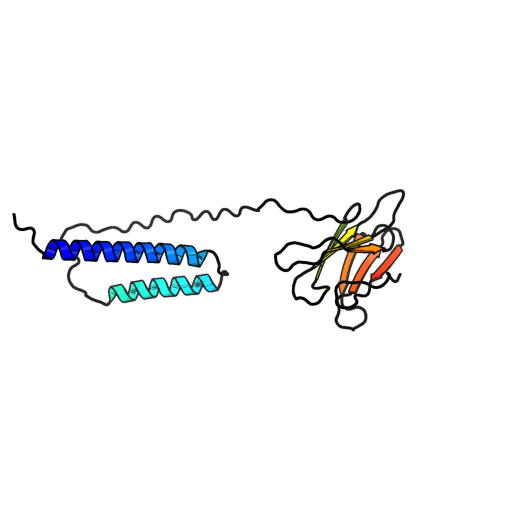108 GLY A CA 1
ATOM 789 C C . GLY A 1 108 ? -11.613 -7.118 9.538 1.00 96.12 108 GLY A C 1
ATOM 790 O O . GLY A 1 108 ? -12.529 -6.305 9.349 1.00 96.12 108 GLY A O 1
ATOM 791 N N . ASP A 1 109 ? -10.408 -6.753 9.973 1.00 97.44 109 ASP A N 1
ATOM 792 C CA . ASP A 1 109 ? -9.988 -5.376 10.171 1.00 97.44 109 ASP A CA 1
ATOM 793 C C . ASP A 1 109 ? -9.236 -4.851 8.936 1.00 97.44 109 ASP A C 1
ATOM 795 O O . ASP A 1 109 ? -8.493 -5.546 8.255 1.00 97.44 109 ASP A O 1
ATOM 799 N N . LEU A 1 110 ? -9.460 -3.579 8.588 1.00 97.88 110 LEU A N 1
ATOM 800 C CA . LEU A 1 110 ? -8.773 -2.985 7.438 1.00 97.88 110 LEU A CA 1
ATOM 801 C C . LEU A 1 110 ? -7.329 -2.634 7.804 1.00 97.88 110 LEU A C 1
ATOM 803 O O . LEU A 1 110 ? -7.106 -1.755 8.645 1.00 97.88 110 LEU A O 1
ATOM 807 N N . ASP A 1 111 ? -6.386 -3.249 7.100 1.00 97.88 111 ASP A N 1
ATOM 808 C CA . ASP A 1 111 ? -4.959 -2.949 7.119 1.00 97.88 111 ASP A CA 1
ATOM 809 C C . ASP A 1 111 ? -4.607 -1.820 6.147 1.00 97.88 111 ASP A C 1
ATOM 811 O O . ASP A 1 111 ? -5.415 -1.404 5.310 1.00 97.88 111 ASP A O 1
ATOM 815 N N . LEU A 1 112 ? -3.373 -1.320 6.236 1.00 97.69 112 LEU A N 1
ATOM 816 C CA . LEU A 1 112 ? -2.842 -0.279 5.357 1.00 97.69 112 LEU A CA 1
ATOM 817 C C . LEU A 1 112 ? -1.632 -0.779 4.573 1.00 97.69 112 LEU A C 1
ATOM 819 O O . LEU A 1 112 ? -0.767 -1.463 5.116 1.00 97.69 112 LEU A O 1
ATOM 823 N N . ALA A 1 113 ? -1.504 -0.331 3.326 1.00 98.12 113 ALA A N 1
ATOM 824 C CA . ALA A 1 113 ? -0.247 -0.391 2.590 1.00 98.12 113 ALA A CA 1
ATOM 825 C C . ALA A 1 113 ? 0.123 0.982 2.031 1.00 98.12 113 ALA A C 1
ATOM 827 O O . ALA A 1 113 ? -0.707 1.663 1.429 1.00 98.12 113 ALA A O 1
ATOM 828 N N . VAL A 1 114 ? 1.378 1.377 2.225 1.00 98.31 114 VAL A N 1
ATOM 829 C CA . VAL A 1 114 ? 1.923 2.691 1.873 1.00 98.31 114 VAL A CA 1
ATOM 830 C C . VAL A 1 114 ? 3.107 2.507 0.936 1.00 98.31 114 VAL A C 1
ATOM 832 O O . VAL A 1 114 ? 4.050 1.801 1.277 1.00 98.31 114 VAL A O 1
ATOM 835 N N . THR A 1 115 ? 3.094 3.147 -0.233 1.00 97.69 115 THR A N 1
ATOM 836 C CA . THR A 1 115 ? 4.272 3.188 -1.113 1.00 97.69 115 THR A CA 1
ATOM 837 C C . THR A 1 115 ? 5.227 4.272 -0.664 1.00 97.69 115 THR A C 1
ATOM 839 O O . THR A 1 115 ? 4.817 5.423 -0.503 1.00 97.69 115 THR A O 1
ATOM 842 N N . ASN A 1 116 ? 6.502 3.927 -0.586 1.00 96.50 116 ASN A N 1
ATOM 843 C CA . ASN A 1 116 ? 7.589 4.811 -0.206 1.00 96.50 116 ASN A CA 1
ATOM 844 C C . ASN A 1 116 ? 8.477 5.017 -1.434 1.00 96.50 116 ASN A C 1
ATOM 846 O O . ASN A 1 116 ? 9.111 4.072 -1.920 1.00 96.50 116 ASN A O 1
ATOM 850 N N . SER A 1 117 ? 8.457 6.231 -1.982 1.00 92.50 117 SER A N 1
ATOM 851 C CA . SER A 1 117 ? 9.250 6.581 -3.154 1.00 92.50 117 SER A CA 1
ATOM 852 C C . SER A 1 117 ? 10.513 7.286 -2.700 1.00 92.50 117 SER A C 1
ATOM 854 O O . SER A 1 117 ? 10.510 8.501 -2.518 1.00 92.50 117 SER A O 1
ATOM 856 N N . SER A 1 118 ? 11.597 6.544 -2.526 1.00 85.94 118 SER A N 1
ATOM 857 C CA . SER A 1 118 ? 12.889 7.173 -2.299 1.00 85.94 118 SER A CA 1
ATOM 858 C C . SER A 1 118 ? 13.290 8.055 -3.488 1.00 85.94 118 SER A C 1
ATOM 860 O O . SER A 1 118 ? 12.933 7.822 -4.655 1.00 85.94 118 SER A O 1
ATOM 862 N N . ASP A 1 119 ? 14.000 9.127 -3.154 1.00 79.88 119 ASP A N 1
ATOM 863 C CA . ASP A 1 119 ? 14.479 10.132 -4.092 1.00 79.88 119 ASP A CA 1
ATOM 864 C C . ASP A 1 119 ? 15.967 9.922 -4.416 1.00 79.88 119 ASP A C 1
ATOM 866 O O . ASP A 1 119 ? 16.642 9.049 -3.878 1.00 79.88 119 ASP A O 1
ATOM 870 N N . TYR A 1 120 ? 16.494 10.734 -5.335 1.00 75.94 120 TYR A N 1
ATOM 871 C CA . TYR A 1 120 ? 17.891 10.657 -5.769 1.00 75.94 120 TYR A CA 1
ATOM 872 C C . TYR A 1 120 ? 18.874 10.710 -4.578 1.00 75.94 120 TYR A C 1
ATOM 874 O O . TYR A 1 120 ? 18.721 11.587 -3.723 1.00 75.94 120 TYR A O 1
ATOM 882 N N . PRO A 1 121 ? 19.942 9.888 -4.564 1.00 82.19 121 PRO A N 1
ATOM 883 C CA . PRO A 1 121 ? 20.398 8.994 -5.640 1.00 82.19 121 PRO A CA 1
ATOM 884 C C . PRO A 1 121 ? 19.842 7.564 -5.584 1.00 82.19 121 PRO A C 1
ATOM 886 O O . PRO A 1 121 ? 19.961 6.836 -6.570 1.00 82.19 121 PRO A O 1
ATOM 889 N N . ASP A 1 122 ? 19.241 7.173 -4.466 1.00 80.44 122 ASP A N 1
ATOM 890 C CA . ASP A 1 122 ? 18.880 5.794 -4.158 1.00 80.44 122 ASP A CA 1
ATOM 891 C C . ASP A 1 122 ? 17.397 5.597 -4.468 1.00 80.44 122 ASP A C 1
ATOM 893 O O . ASP A 1 122 ? 16.570 5.656 -3.579 1.00 80.44 122 ASP A O 1
ATOM 897 N N . PHE A 1 123 ? 17.028 5.413 -5.737 1.00 85.06 123 PHE A N 1
ATOM 898 C CA . PHE A 1 123 ? 15.622 5.358 -6.179 1.00 85.06 123 PHE A CA 1
ATOM 899 C C . PHE A 1 123 ? 14.835 4.097 -5.757 1.00 85.06 123 PHE A C 1
ATOM 901 O O . PHE A 1 123 ? 13.763 3.837 -6.305 1.00 85.06 123 PHE A O 1
ATOM 908 N N . ASN A 1 124 ? 15.353 3.324 -4.801 1.00 90.62 124 ASN A N 1
ATOM 909 C CA . ASN A 1 124 ? 14.796 2.056 -4.336 1.00 90.62 124 ASN A CA 1
ATOM 910 C C . ASN A 1 124 ? 13.375 2.175 -3.743 1.00 90.62 124 ASN A C 1
ATOM 912 O O . ASN A 1 124 ? 13.162 2.602 -2.609 1.00 90.62 124 ASN A O 1
ATOM 916 N N . GLY A 1 125 ? 12.376 1.706 -4.482 1.00 94.44 125 GLY A N 1
ATOM 917 C CA . GLY A 1 125 ? 11.002 1.691 -3.993 1.00 94.44 125 GLY A CA 1
ATOM 918 C C . GLY A 1 125 ? 10.759 0.654 -2.904 1.00 94.44 125 GLY A C 1
ATOM 919 O O . GLY A 1 125 ? 11.212 -0.489 -2.995 1.00 94.44 125 GLY A O 1
ATOM 920 N N . THR A 1 126 ? 9.960 1.018 -1.900 1.00 96.44 126 THR A N 1
ATOM 921 C CA . THR A 1 126 ? 9.401 0.035 -0.961 1.00 96.44 126 THR A CA 1
ATOM 922 C C . THR A 1 126 ? 7.907 0.237 -0.750 1.00 96.44 126 THR A C 1
ATOM 924 O O . THR A 1 126 ? 7.351 1.293 -1.052 1.00 96.44 126 THR A O 1
ATOM 927 N N . VAL A 1 127 ? 7.258 -0.786 -0.206 1.00 97.56 127 VAL A N 1
ATOM 928 C CA . VAL A 1 127 ? 5.910 -0.712 0.348 1.00 97.56 127 VAL A CA 1
ATOM 929 C C . VAL A 1 127 ? 5.967 -1.076 1.825 1.00 97.56 127 VAL A C 1
ATOM 931 O O . VAL A 1 127 ? 6.529 -2.108 2.186 1.00 97.56 127 VAL A O 1
ATOM 934 N N . SER A 1 128 ? 5.386 -0.233 2.674 1.00 97.62 128 SER A N 1
ATOM 935 C CA . SER A 1 128 ? 5.136 -0.527 4.084 1.00 97.62 128 SER A CA 1
ATOM 936 C C . SER A 1 128 ? 3.725 -1.070 4.252 1.00 97.62 128 SER A C 1
ATOM 938 O O . SER A 1 128 ? 2.773 -0.376 3.914 1.00 97.62 128 SER A O 1
ATOM 940 N N . VAL A 1 129 ? 3.583 -2.268 4.810 1.00 97.56 129 VAL A N 1
ATOM 941 C CA . VAL A 1 129 ? 2.295 -2.854 5.197 1.00 97.56 129 VAL A CA 1
ATOM 942 C C . VAL A 1 129 ? 2.139 -2.749 6.706 1.00 97.56 129 VAL A C 1
ATOM 944 O O . VAL A 1 129 ? 3.005 -3.200 7.455 1.00 97.56 129 VAL A O 1
ATOM 947 N N . LEU A 1 130 ? 1.048 -2.138 7.152 1.00 97.88 130 LEU A N 1
ATOM 948 C CA . LEU A 1 130 ? 0.734 -1.906 8.553 1.00 97.88 130 LEU A CA 1
ATOM 949 C C . LEU A 1 130 ? -0.569 -2.619 8.883 1.00 97.88 130 LEU A C 1
ATOM 951 O O . LEU A 1 130 ? -1.633 -2.216 8.413 1.00 97.88 130 LEU A O 1
ATOM 955 N N . LYS A 1 131 ? -0.467 -3.652 9.717 1.00 97.69 131 LYS A N 1
ATOM 956 C CA . LYS A 1 131 ? -1.624 -4.423 10.162 1.00 97.69 131 LYS A CA 1
ATOM 957 C C . LYS A 1 131 ? -2.396 -3.709 11.252 1.00 97.69 131 LYS A C 1
ATOM 959 O O . LYS A 1 131 ? -1.778 -3.133 12.154 1.00 97.69 131 LYS A O 1
ATOM 964 N N . ASN A 1 132 ? -3.713 -3.745 11.182 1.00 97.62 132 ASN A N 1
ATOM 965 C CA . ASN A 1 132 ? -4.588 -3.167 12.185 1.00 97.62 132 ASN A CA 1
ATOM 966 C C . ASN A 1 132 ? -4.719 -4.116 13.381 1.00 97.62 132 ASN A C 1
ATOM 968 O O . ASN A 1 132 ? -4.888 -5.313 13.235 1.00 97.62 132 ASN A O 1
ATOM 972 N N . ASN A 1 133 ? -4.645 -3.583 14.599 1.00 96.88 133 ASN A N 1
ATOM 973 C CA . ASN A 1 133 ? -4.805 -4.369 15.827 1.00 96.88 133 ASN A CA 1
ATOM 974 C C . ASN A 1 133 ? -6.284 -4.481 16.271 1.00 96.88 133 ASN A C 1
ATOM 976 O O . ASN A 1 133 ? -6.550 -4.702 17.456 1.00 96.88 133 ASN A O 1
ATOM 980 N N . GLY A 1 134 ? -7.242 -4.181 15.387 1.00 96.31 134 GLY A N 1
ATOM 981 C CA . GLY A 1 134 ? -8.692 -4.176 15.649 1.00 96.31 134 GLY A CA 1
ATOM 982 C C . GLY A 1 134 ? -9.213 -3.089 16.591 1.00 96.31 134 GLY A C 1
ATOM 983 O O . GLY A 1 134 ? -10.387 -3.049 16.961 1.00 96.31 134 GLY A O 1
ATOM 984 N N . ASN A 1 135 ? -8.350 -2.164 17.005 1.00 94.31 135 ASN A N 1
ATOM 985 C CA . ASN A 1 135 ? -8.700 -1.043 17.882 1.00 94.31 135 ASN A CA 1
ATOM 986 C C . ASN A 1 135 ? -8.358 0.324 17.265 1.00 94.31 135 ASN A C 1
ATOM 988 O O . ASN A 1 135 ? -8.316 1.331 17.977 1.00 94.31 135 ASN A O 1
ATOM 992 N N . GLY A 1 136 ? -8.100 0.353 15.953 1.00 90.25 136 GLY A N 1
ATOM 993 C CA . GLY A 1 136 ? -7.689 1.550 15.221 1.00 90.25 136 GLY A CA 1
ATOM 994 C C . GLY A 1 136 ? -6.225 1.938 15.437 1.00 90.25 136 GLY A C 1
ATOM 995 O O . GLY A 1 136 ? -5.834 3.047 15.075 1.00 90.25 136 GLY A O 1
ATOM 996 N N . THR A 1 137 ? -5.421 1.054 16.038 1.00 95.19 137 THR A N 1
ATOM 997 C CA . THR A 1 137 ? -3.961 1.183 16.071 1.00 95.19 137 THR A CA 1
ATOM 998 C C . THR A 1 137 ? -3.316 0.187 15.126 1.00 95.19 137 THR A C 1
ATOM 1000 O O . THR A 1 137 ? -3.876 -0.876 14.883 1.00 95.19 137 THR A O 1
ATOM 1003 N N . PHE A 1 138 ? -2.119 0.509 14.644 1.00 97.00 138 PHE A N 1
ATOM 1004 C CA . PHE A 1 138 ? -1.390 -0.338 13.712 1.00 97.00 138 PHE A CA 1
ATOM 1005 C C . PHE A 1 138 ? -0.130 -0.938 14.339 1.00 97.00 138 PHE A C 1
ATOM 1007 O O . PHE A 1 138 ? 0.511 -0.324 15.198 1.00 97.00 138 PHE A O 1
ATOM 1014 N N . ALA A 1 139 ? 0.207 -2.155 13.923 1.00 96.19 139 ALA A N 1
ATOM 1015 C CA . ALA A 1 139 ? 1.457 -2.822 14.256 1.00 96.19 139 ALA A CA 1
ATOM 1016 C C . ALA A 1 139 ? 2.657 -2.175 13.536 1.00 96.19 139 ALA A C 1
ATOM 1018 O O . ALA A 1 139 ? 2.506 -1.330 12.651 1.00 96.19 139 ALA A O 1
ATOM 1019 N N . THR A 1 140 ? 3.868 -2.592 13.913 1.00 96.12 140 THR A N 1
ATOM 1020 C CA . THR A 1 140 ? 5.106 -2.187 13.232 1.00 96.12 140 THR A CA 1
ATOM 1021 C C . THR A 1 140 ? 5.032 -2.529 11.737 1.00 96.12 140 THR A C 1
ATOM 1023 O O . THR A 1 140 ? 4.642 -3.654 11.410 1.00 96.12 140 THR A O 1
ATOM 1026 N N . PRO A 1 141 ? 5.426 -1.612 10.832 1.00 96.19 141 PRO A N 1
ATOM 1027 C CA . PRO A 1 141 ? 5.348 -1.850 9.397 1.00 96.19 141 PRO A CA 1
ATOM 1028 C C . PRO A 1 141 ? 6.230 -3.025 8.965 1.00 96.19 141 PRO A C 1
ATOM 1030 O O . PRO A 1 141 ? 7.397 -3.130 9.352 1.00 96.19 141 PRO A O 1
ATOM 1033 N N . GLN A 1 142 ? 5.693 -3.871 8.093 1.00 95.75 142 GLN A N 1
ATOM 1034 C CA . GLN A 1 142 ? 6.474 -4.809 7.292 1.00 95.75 142 GLN A CA 1
ATOM 1035 C C . GLN A 1 142 ? 6.878 -4.132 5.983 1.00 95.75 142 GLN A C 1
ATOM 1037 O O . GLN A 1 142 ? 6.056 -3.473 5.354 1.00 95.75 142 GLN A O 1
ATOM 1042 N N . ILE A 1 143 ? 8.141 -4.269 5.580 1.00 94.94 143 ILE A N 1
ATOM 1043 C CA . ILE A 1 143 ? 8.692 -3.562 4.419 1.00 94.94 143 ILE A CA 1
ATOM 1044 C C . ILE A 1 143 ? 8.982 -4.551 3.297 1.00 94.94 143 ILE A C 1
ATOM 1046 O O . ILE A 1 143 ? 9.726 -5.513 3.489 1.00 94.94 143 ILE A O 1
ATOM 1050 N N . PHE A 1 144 ? 8.448 -4.266 2.114 1.00 95.81 144 PHE A N 1
ATOM 1051 C CA . PHE A 1 144 ? 8.650 -5.064 0.912 1.00 95.81 144 PHE A CA 1
ATOM 1052 C C . PHE A 1 144 ? 9.295 -4.218 -0.181 1.00 95.81 144 PHE A C 1
ATOM 1054 O O . PHE A 1 144 ? 8.876 -3.090 -0.434 1.00 95.81 144 PHE A O 1
ATOM 1061 N N . ALA A 1 145 ? 10.330 -4.758 -0.822 1.00 95.31 145 ALA A N 1
ATOM 1062 C CA . ALA A 1 145 ? 10.979 -4.099 -1.947 1.00 95.31 145 ALA A CA 1
ATOM 1063 C C . ALA A 1 145 ? 10.095 -4.177 -3.198 1.00 95.31 145 ALA A C 1
ATOM 1065 O O . ALA A 1 145 ? 9.519 -5.226 -3.491 1.00 95.31 145 ALA A O 1
ATOM 1066 N N . VAL A 1 146 ? 10.031 -3.075 -3.941 1.00 96.44 146 VAL A N 1
ATOM 1067 C CA . VAL A 1 146 ? 9.362 -2.966 -5.245 1.00 96.44 146 VAL A CA 1
ATOM 1068 C C . VAL A 1 146 ? 10.273 -2.233 -6.230 1.00 96.44 146 VAL A C 1
ATOM 1070 O O . VAL A 1 146 ? 11.411 -1.903 -5.897 1.00 96.44 146 VAL A O 1
ATOM 1073 N N . GLY A 1 147 ? 9.804 -2.007 -7.458 1.00 95.38 147 GLY A N 1
ATOM 1074 C CA . GLY A 1 147 ? 10.540 -1.199 -8.431 1.00 95.38 147 GLY A CA 1
ATOM 1075 C C . GLY A 1 147 ? 10.689 0.267 -8.010 1.00 95.38 147 GLY A C 1
ATOM 1076 O O . GLY A 1 147 ? 10.058 0.744 -7.071 1.00 95.38 147 GLY A O 1
ATOM 1077 N N . ASP A 1 148 ? 11.520 0.999 -8.739 1.00 95.44 148 ASP A N 1
ATOM 1078 C CA . ASP A 1 148 ? 11.983 2.329 -8.364 1.00 95.44 148 ASP A CA 1
ATOM 1079 C C . ASP A 1 148 ? 10.896 3.409 -8.455 1.00 95.44 148 ASP A C 1
ATOM 1081 O O . ASP A 1 148 ? 10.138 3.504 -9.432 1.00 95.44 148 ASP A O 1
ATOM 1085 N N . SER A 1 149 ? 10.885 4.288 -7.447 1.00 94.12 149 SER A N 1
ATOM 1086 C CA . SER A 1 149 ? 9.911 5.375 -7.265 1.00 94.12 149 SER A CA 1
ATOM 1087 C C . SER A 1 149 ? 8.448 4.945 -7.527 1.00 94.12 149 SER A C 1
ATOM 1089 O O . SER A 1 149 ? 7.820 5.433 -8.480 1.00 94.12 149 SER A O 1
ATOM 1091 N N . PRO A 1 150 ? 7.875 4.052 -6.699 1.00 96.69 150 PRO A N 1
ATOM 1092 C CA . PRO A 1 150 ? 6.479 3.642 -6.805 1.00 96.69 150 PRO A CA 1
ATOM 1093 C C . PRO A 1 150 ? 5.561 4.836 -6.535 1.00 96.69 150 PRO A C 1
ATOM 1095 O O . PRO A 1 150 ? 5.714 5.532 -5.533 1.00 96.69 150 PRO A O 1
ATOM 1098 N N . ARG A 1 151 ? 4.611 5.099 -7.439 1.00 96.00 151 ARG A N 1
ATOM 1099 C CA . ARG A 1 151 ? 3.707 6.266 -7.347 1.00 96.00 151 ARG A CA 1
ATOM 1100 C C . ARG A 1 151 ? 2.268 5.934 -7.007 1.00 96.00 151 ARG A C 1
ATOM 1102 O O . ARG A 1 151 ? 1.513 6.817 -6.610 1.00 96.00 151 ARG A O 1
ATOM 1109 N N . SER A 1 152 ? 1.871 4.695 -7.235 1.00 97.50 152 SER A N 1
ATOM 1110 C CA . SER A 1 152 ? 0.508 4.240 -7.023 1.00 97.50 152 SER A CA 1
ATOM 1111 C C . SER A 1 152 ? 0.531 2.791 -6.579 1.00 97.50 152 SER A C 1
ATOM 1113 O O . SER A 1 152 ? 1.443 2.044 -6.940 1.00 97.50 152 SER A O 1
ATOM 1115 N N . ILE A 1 153 ? -0.475 2.436 -5.794 1.00 98.25 153 ILE A N 1
ATOM 1116 C CA . ILE A 1 153 ? -0.670 1.126 -5.201 1.00 98.25 153 ILE A CA 1
ATOM 1117 C C . ILE A 1 153 ? -2.147 0.768 -5.250 1.00 98.25 153 ILE A C 1
ATOM 1119 O O . ILE A 1 153 ? -3.010 1.638 -5.117 1.00 98.25 153 ILE A O 1
ATOM 1123 N N . THR A 1 154 ? -2.435 -0.509 -5.456 1.00 98.31 154 THR A N 1
ATOM 1124 C CA . THR A 1 154 ? -3.792 -1.044 -5.404 1.00 98.31 154 THR A CA 1
ATOM 1125 C C . THR A 1 154 ? -3.786 -2.474 -4.884 1.00 98.31 154 THR A C 1
ATOM 1127 O O . THR A 1 154 ? -2.741 -3.131 -4.893 1.00 98.31 154 THR A O 1
ATOM 1130 N N . PHE A 1 155 ? -4.959 -2.929 -4.448 1.00 97.88 155 PHE A N 1
ATOM 1131 C CA . PHE A 1 155 ? -5.205 -4.307 -4.054 1.00 97.88 155 PHE A CA 1
ATOM 1132 C C . PHE A 1 155 ? -6.147 -5.002 -5.031 1.00 97.88 155 PHE A C 1
ATOM 1134 O O . PHE A 1 155 ? -7.030 -4.370 -5.618 1.00 97.88 155 PHE A O 1
ATOM 1141 N N . GLY A 1 156 ? -5.990 -6.313 -5.148 1.00 96.75 156 GLY A N 1
ATOM 1142 C CA . GLY A 1 156 ? -6.921 -7.202 -5.829 1.00 96.75 156 GLY A CA 1
ATOM 1143 C C . GLY A 1 156 ? -6.445 -8.641 -5.719 1.00 96.75 156 GLY A C 1
ATOM 1144 O O . GLY A 1 156 ? -5.256 -8.868 -5.579 1.00 96.75 156 GLY A O 1
ATOM 1145 N N . ASP A 1 157 ? -7.359 -9.597 -5.788 1.00 97.56 157 ASP A N 1
ATOM 1146 C CA . ASP A 1 157 ? -7.011 -11.013 -5.937 1.00 97.56 157 ASP A CA 1
ATOM 1147 C C . ASP A 1 157 ? -6.540 -11.242 -7.385 1.00 97.56 157 ASP A C 1
ATOM 1149 O O . ASP A 1 157 ? -7.349 -11.224 -8.323 1.00 97.56 157 ASP A O 1
ATOM 1153 N N . LEU A 1 158 ? -5.221 -11.309 -7.595 1.00 96.69 158 LEU A N 1
ATOM 1154 C CA . LEU A 1 158 ? -4.615 -11.331 -8.930 1.00 96.69 158 LEU A CA 1
ATOM 1155 C C . LEU A 1 158 ? -4.300 -12.747 -9.406 1.00 96.69 158 LEU A C 1
ATOM 1157 O O . LEU A 1 158 ? -4.075 -12.935 -10.609 1.00 96.69 158 LEU A O 1
ATOM 1161 N N . ASP A 1 159 ? -4.281 -13.732 -8.512 1.00 95.75 159 ASP A N 1
ATOM 1162 C CA . ASP A 1 159 ? -4.037 -15.127 -8.866 1.00 95.75 159 ASP A CA 1
ATOM 1163 C C . ASP A 1 159 ? -5.194 -16.096 -8.576 1.00 95.75 159 ASP A C 1
ATOM 1165 O O . ASP A 1 159 ? -5.141 -17.250 -9.016 1.00 95.75 159 ASP A O 1
ATOM 1169 N N . GLY A 1 160 ? -6.291 -15.593 -8.011 1.00 97.12 160 GLY A N 1
ATOM 1170 C CA . GLY A 1 160 ? -7.550 -16.303 -7.829 1.00 97.12 160 GLY A CA 1
ATOM 1171 C C . GLY A 1 160 ? -7.580 -17.196 -6.594 1.00 97.12 160 GLY A C 1
ATOM 1172 O O . GLY A 1 160 ? -8.374 -18.145 -6.575 1.00 97.12 160 GLY A O 1
ATOM 1173 N N . ASP A 1 161 ? -6.707 -16.959 -5.613 1.00 96.38 161 ASP A N 1
ATOM 1174 C CA . ASP A 1 161 ? -6.660 -17.719 -4.363 1.00 96.38 161 ASP A CA 1
ATOM 1175 C C . ASP A 1 161 ? -7.597 -17.172 -3.271 1.00 96.38 161 ASP A C 1
ATOM 1177 O O . ASP A 1 161 ? -7.917 -17.888 -2.318 1.00 96.38 161 ASP A O 1
ATOM 1181 N N . GLY A 1 162 ? -8.157 -15.979 -3.493 1.00 96.12 162 GLY A N 1
ATOM 1182 C CA . GLY A 1 162 ? -9.103 -15.315 -2.603 1.00 96.12 162 GLY A CA 1
ATOM 1183 C C . GLY A 1 162 ? -8.461 -14.334 -1.624 1.00 96.12 162 GLY A C 1
ATOM 1184 O O . GLY A 1 162 ? -9.204 -13.664 -0.901 1.00 96.12 162 GLY A O 1
ATOM 1185 N N . ASP A 1 163 ? -7.134 -14.211 -1.626 1.00 97.12 163 ASP A N 1
ATOM 1186 C CA . ASP A 1 163 ? -6.395 -13.265 -0.806 1.00 97.12 163 ASP A CA 1
ATOM 1187 C C . ASP A 1 163 ? -6.109 -11.971 -1.590 1.00 97.12 163 ASP A C 1
ATOM 1189 O O . ASP A 1 163 ? -5.975 -11.944 -2.813 1.00 97.12 163 ASP A O 1
ATOM 1193 N N . LEU A 1 164 ? -6.060 -10.830 -0.894 1.00 97.88 164 LEU A N 1
ATOM 1194 C CA . LEU A 1 164 ? -5.741 -9.558 -1.547 1.00 97.88 164 LEU A CA 1
ATOM 1195 C C . LEU A 1 164 ? -4.244 -9.480 -1.862 1.00 97.88 164 LEU A C 1
ATOM 1197 O O . LEU A 1 164 ? -3.434 -9.270 -0.955 1.00 97.88 164 LEU A O 1
ATOM 1201 N N . ASP A 1 165 ? -3.894 -9.548 -3.145 1.00 97.88 165 ASP A N 1
ATOM 1202 C CA . ASP A 1 165 ? -2.564 -9.222 -3.656 1.00 97.88 165 ASP A CA 1
ATOM 1203 C C . ASP A 1 165 ? -2.381 -7.713 -3.823 1.00 97.88 165 ASP A C 1
ATOM 1205 O O . ASP A 1 165 ? -3.333 -6.928 -3.849 1.00 97.88 165 ASP A O 1
ATOM 1209 N N . LEU A 1 166 ? -1.127 -7.294 -3.982 1.00 97.81 166 LEU A N 1
ATOM 1210 C CA . LEU A 1 166 ? -0.726 -5.894 -4.058 1.00 97.81 166 LEU A CA 1
ATOM 1211 C C . LEU A 1 166 ? 0.009 -5.622 -5.370 1.00 97.81 166 LEU A C 1
ATOM 1213 O O . LEU A 1 166 ? 0.958 -6.323 -5.717 1.00 97.81 166 LEU A O 1
ATOM 1217 N N . ALA A 1 167 ? -0.390 -4.568 -6.082 1.00 98.25 167 ALA A N 1
ATOM 1218 C CA . ALA A 1 167 ? 0.312 -4.099 -7.275 1.00 98.25 167 ALA A CA 1
ATOM 1219 C C . ALA A 1 167 ? 0.766 -2.640 -7.135 1.00 98.25 167 ALA A C 1
ATOM 1221 O O . ALA A 1 167 ? -0.012 -1.786 -6.702 1.00 98.25 167 ALA A O 1
ATOM 1222 N N . THR A 1 168 ? 2.005 -2.338 -7.539 1.00 98.31 168 THR A N 1
ATOM 1223 C CA . THR A 1 168 ? 2.554 -0.970 -7.572 1.00 98.31 168 THR A CA 1
ATOM 1224 C C . THR A 1 168 ? 2.939 -0.536 -8.978 1.00 98.31 168 THR A C 1
ATOM 1226 O O . THR A 1 168 ? 3.529 -1.303 -9.733 1.00 98.31 168 THR A O 1
ATOM 1229 N N . ALA A 1 169 ? 2.663 0.723 -9.322 1.00 97.81 169 ALA A N 1
ATOM 1230 C CA . ALA A 1 169 ? 3.160 1.344 -10.550 1.00 97.81 169 ALA A CA 1
ATOM 1231 C C . ALA A 1 169 ? 4.486 2.074 -10.275 1.00 97.81 169 ALA A C 1
ATOM 1233 O O . ALA A 1 169 ? 4.507 3.077 -9.549 1.00 97.81 169 ALA A O 1
ATOM 1234 N N . ASN A 1 170 ? 5.580 1.586 -10.865 1.00 96.44 170 ASN A N 1
ATOM 1235 C CA . ASN A 1 170 ? 6.948 2.021 -10.579 1.00 96.44 170 ASN A CA 1
ATOM 1236 C C . ASN A 1 170 ? 7.419 3.018 -11.639 1.00 96.44 170 ASN A C 1
ATOM 1238 O O . ASN A 1 170 ? 7.794 2.644 -12.751 1.00 96.44 170 ASN A O 1
ATOM 1242 N N . TYR A 1 171 ? 7.383 4.308 -11.301 1.00 94.75 171 TYR A N 1
ATOM 1243 C CA . TYR A 1 171 ? 7.573 5.379 -12.279 1.00 94.75 171 TYR A CA 1
ATOM 1244 C C . TYR A 1 171 ? 8.984 5.430 -12.867 1.00 94.75 171 TYR A C 1
ATOM 1246 O O . TYR A 1 171 ? 9.134 5.829 -14.015 1.00 94.75 171 TYR A O 1
ATOM 1254 N N . ARG A 1 172 ? 10.021 5.082 -12.095 1.00 93.56 172 ARG A N 1
ATOM 1255 C CA . ARG A 1 172 ? 11.406 5.142 -12.591 1.00 93.56 172 ARG A CA 1
ATOM 1256 C C . ARG A 1 172 ? 11.882 3.854 -13.241 1.00 93.56 172 ARG A C 1
ATOM 1258 O O . ARG A 1 172 ? 12.772 3.922 -14.080 1.00 93.56 172 ARG A O 1
ATOM 1265 N N . SER A 1 173 ? 11.308 2.714 -12.866 1.00 94.00 173 SER A N 1
ATOM 1266 C CA . SER A 1 173 ? 11.644 1.422 -13.474 1.00 94.00 173 SER A CA 1
ATOM 1267 C C . SER A 1 173 ? 10.850 1.109 -14.744 1.00 94.00 173 SER A C 1
ATOM 1269 O O . SER A 1 173 ? 11.086 0.056 -15.328 1.00 94.00 173 SER A O 1
ATOM 1271 N N . ASP A 1 174 ? 9.903 1.964 -15.151 1.00 95.44 174 ASP A N 1
ATOM 1272 C CA . ASP A 1 174 ? 8.968 1.702 -16.257 1.00 95.44 174 ASP A CA 1
ATOM 1273 C C . ASP A 1 174 ? 8.263 0.334 -16.125 1.00 95.44 174 ASP A C 1
ATOM 1275 O O . ASP A 1 174 ? 8.038 -0.377 -17.106 1.00 95.44 174 ASP A O 1
ATOM 1279 N N . SER A 1 175 ? 7.934 -0.058 -14.889 1.00 96.88 175 SER A N 1
ATOM 1280 C CA . SER A 1 175 ? 7.431 -1.395 -14.562 1.00 96.88 175 SER A CA 1
ATOM 1281 C C . SER A 1 175 ? 6.273 -1.367 -13.567 1.00 96.88 175 SER A C 1
ATOM 1283 O O . SER A 1 175 ? 5.947 -0.339 -12.968 1.00 96.88 175 SER A O 1
ATOM 1285 N N . VAL A 1 176 ? 5.653 -2.530 -13.381 1.00 98.00 176 VAL A N 1
ATOM 1286 C CA . VAL A 1 176 ? 4.720 -2.806 -12.288 1.00 98.00 176 VAL A CA 1
ATOM 1287 C C . VAL A 1 176 ? 5.349 -3.881 -11.413 1.00 98.00 176 VAL A C 1
ATOM 1289 O O . VAL A 1 176 ? 5.955 -4.808 -11.940 1.00 98.00 176 VAL A O 1
ATOM 1292 N N . SER A 1 177 ? 5.220 -3.767 -10.094 1.00 98.00 177 SER A N 1
ATOM 1293 C CA . SER A 1 177 ? 5.538 -4.874 -9.188 1.00 98.00 177 SER A CA 1
ATOM 1294 C C . SER A 1 177 ? 4.248 -5.500 -8.688 1.00 98.00 177 SER A C 1
ATOM 1296 O O . SER A 1 177 ? 3.338 -4.774 -8.297 1.00 98.00 177 SER A O 1
ATOM 1298 N N . VAL A 1 178 ? 4.185 -6.830 -8.678 1.00 98.00 178 VAL A N 1
ATOM 1299 C CA . VAL A 1 178 ? 3.102 -7.606 -8.066 1.00 98.00 178 VAL A CA 1
ATOM 1300 C C . VAL A 1 178 ? 3.663 -8.382 -6.884 1.00 98.00 178 VAL A C 1
ATOM 1302 O O . VAL A 1 178 ? 4.640 -9.120 -7.016 1.00 98.00 178 VAL A O 1
ATOM 1305 N N . LEU A 1 179 ? 3.044 -8.204 -5.726 1.00 97.69 179 LEU A N 1
ATOM 1306 C CA . LEU A 1 179 ? 3.350 -8.912 -4.497 1.00 97.69 179 LEU A CA 1
ATOM 1307 C C . LEU A 1 179 ? 2.145 -9.787 -4.181 1.00 97.69 179 LEU A C 1
ATOM 1309 O O . LEU A 1 179 ? 1.066 -9.270 -3.891 1.00 97.69 179 LEU A O 1
ATOM 1313 N N . LYS A 1 180 ? 2.355 -11.100 -4.244 1.00 97.62 180 LYS A N 1
ATOM 1314 C CA . LYS A 1 180 ? 1.326 -12.080 -3.912 1.00 97.62 180 LYS A CA 1
ATOM 1315 C C . LYS A 1 180 ? 1.212 -12.244 -2.410 1.00 97.62 180 LYS A C 1
ATOM 1317 O O . LYS A 1 180 ? 2.247 -12.414 -1.757 1.00 97.62 180 LYS A O 1
ATOM 1322 N N . ASN A 1 181 ? 0.006 -12.165 -1.879 1.00 97.31 181 ASN A N 1
ATOM 1323 C CA . ASN A 1 181 ? -0.253 -12.358 -0.461 1.00 97.31 181 ASN A CA 1
ATOM 1324 C C . ASN A 1 181 ? -0.376 -13.854 -0.148 1.00 97.31 181 ASN A C 1
ATOM 1326 O O . ASN A 1 181 ? -0.820 -14.631 -0.975 1.00 97.31 181 ASN A O 1
ATOM 1330 N N . ASN A 1 182 ? 0.047 -14.274 1.043 1.00 94.75 182 ASN A N 1
ATOM 1331 C CA . ASN A 1 182 ? -0.109 -15.658 1.507 1.00 94.75 182 ASN A CA 1
ATOM 1332 C C . ASN A 1 182 ? -1.325 -15.817 2.447 1.00 94.75 182 ASN A C 1
ATOM 1334 O O . ASN A 1 182 ? -1.292 -16.666 3.344 1.00 94.75 182 ASN A O 1
ATOM 1338 N N . GLY A 1 183 ? -2.318 -14.928 2.336 1.00 92.75 183 GLY A N 1
ATOM 1339 C CA . GLY A 1 183 ? -3.540 -14.910 3.154 1.00 92.75 183 GLY A CA 1
ATOM 1340 C C . GLY A 1 183 ? -3.362 -14.532 4.619 1.00 92.75 183 GLY A C 1
ATOM 1341 O O . GLY A 1 183 ? -4.235 -14.762 5.447 1.00 92.75 183 GLY A O 1
ATOM 1342 N N . ASN A 1 184 ? -2.201 -13.995 4.984 1.00 92.12 184 ASN A N 1
ATOM 1343 C CA . ASN A 1 184 ? -1.901 -13.599 6.358 1.00 92.12 184 ASN A CA 1
ATOM 1344 C C . ASN A 1 184 ? -1.136 -12.271 6.413 1.00 92.12 184 ASN A C 1
ATOM 1346 O O . ASN A 1 184 ? -0.374 -12.033 7.355 1.00 92.12 184 ASN A O 1
ATOM 1350 N N . GLY A 1 185 ? -1.272 -11.438 5.383 1.00 88.81 185 GLY A N 1
ATOM 1351 C CA . GLY A 1 185 ? -0.592 -10.155 5.232 1.00 88.81 185 GLY A CA 1
ATOM 1352 C C . GLY A 1 185 ? 0.922 -10.261 5.053 1.00 88.81 185 GLY A C 1
ATOM 1353 O O . GLY A 1 185 ? 1.619 -9.256 5.189 1.00 88.81 185 GLY A O 1
ATOM 1354 N N . THR A 1 186 ? 1.451 -11.460 4.781 1.00 91.31 186 THR A N 1
ATOM 1355 C CA . THR A 1 186 ? 2.839 -11.646 4.341 1.00 91.31 186 THR A CA 1
ATOM 1356 C C . THR A 1 186 ? 2.867 -11.824 2.836 1.00 91.31 186 THR A C 1
ATOM 1358 O O . THR A 1 186 ? 2.055 -12.557 2.278 1.00 91.31 186 THR A O 1
ATOM 1361 N N . PHE A 1 187 ? 3.841 -11.198 2.182 1.00 92.62 187 PHE A N 1
ATOM 1362 C CA . PHE A 1 187 ? 3.927 -11.204 0.731 1.00 92.62 187 PHE A CA 1
ATOM 1363 C C . PHE A 1 187 ? 5.134 -11.992 0.228 1.00 92.62 187 PHE A C 1
ATOM 1365 O O . PHE A 1 187 ? 6.218 -11.960 0.822 1.00 92.62 187 PHE A O 1
ATOM 1372 N N . ALA A 1 188 ? 4.955 -12.683 -0.896 1.00 86.06 188 ALA A N 1
ATOM 1373 C CA . ALA A 1 188 ? 6.055 -13.238 -1.668 1.00 86.06 188 ALA A CA 1
ATOM 1374 C C . ALA A 1 188 ? 6.937 -12.119 -2.250 1.00 86.06 188 ALA A C 1
ATOM 1376 O O . ALA A 1 188 ? 6.562 -10.945 -2.303 1.00 86.06 188 ALA A O 1
ATOM 1377 N N . THR A 1 189 ? 8.136 -12.486 -2.706 1.00 84.25 189 THR A N 1
ATOM 1378 C CA . THR A 1 189 ? 9.040 -11.536 -3.362 1.00 84.25 189 THR A CA 1
ATOM 1379 C C . THR A 1 189 ? 8.356 -10.923 -4.579 1.00 84.25 189 THR A C 1
ATOM 1381 O O . THR A 1 189 ? 7.730 -11.645 -5.357 1.00 84.25 189 THR A O 1
ATOM 1384 N N . ALA A 1 190 ? 8.497 -9.607 -4.741 1.00 80.62 190 ALA A N 1
ATOM 1385 C CA . ALA A 1 190 ? 7.876 -8.887 -5.840 1.00 80.62 190 ALA A CA 1
ATOM 1386 C C . ALA A 1 190 ? 8.266 -9.499 -7.193 1.00 80.62 190 ALA A C 1
ATOM 1388 O O . ALA A 1 190 ? 9.446 -9.716 -7.480 1.00 80.62 190 ALA A O 1
ATOM 1389 N N . GLN A 1 191 ? 7.258 -9.761 -8.018 1.00 79.94 191 GLN A N 1
ATOM 1390 C CA . GLN A 1 191 ? 7.417 -10.135 -9.416 1.00 79.94 191 GLN A CA 1
ATOM 1391 C C . GLN A 1 191 ? 7.272 -8.870 -10.268 1.00 79.94 191 GLN A C 1
ATOM 1393 O O . GLN A 1 191 ? 6.389 -8.052 -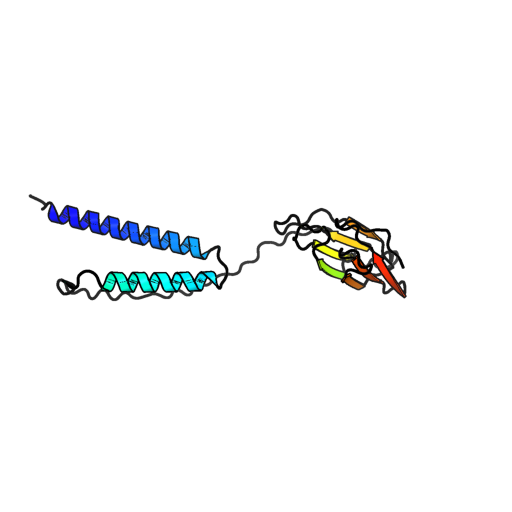10.011 1.00 79.94 191 GLN A O 1
ATOM 1398 N N . THR A 1 192 ? 8.162 -8.695 -11.244 1.00 70.44 192 THR A N 1
ATOM 1399 C CA . THR A 1 192 ? 8.240 -7.531 -12.151 1.00 70.44 192 THR A CA 1
ATOM 1400 C C . THR A 1 192 ? 8.254 -7.970 -13.597 1.00 70.44 192 THR A C 1
ATOM 1402 O O . THR A 1 192 ? 8.938 -8.985 -13.865 1.00 70.44 192 THR A O 1
#

Sequence (192 aa):
MKVSQSALFLSTSLSRLQTGLSRWCLASSQAQRSKTPEETAIVSSQVERALREVGRGTATSLAALGLAATVTLFTAPVQAQVSFLTAPTYDTGDSPLSITFGDLDGDGDLDLAVTNSSDYPDFNGTVSVLKNNGNGTFATPQIFAVGDSPRSITFGDLDGDGDLDLATANYRSDSVSVLKNNGNGTFATAQT

pLDDT: mean 72.74, std 25.33, range [34.31, 98.31]